Protein AF-A0A7C0YQ53-F1 (afdb_monomer)

Structure (mmCIF, N/CA/C/O backbone):
data_AF-A0A7C0YQ53-F1
#
_entry.id   AF-A0A7C0YQ53-F1
#
loop_
_atom_site.group_PDB
_atom_site.id
_atom_site.type_symbol
_atom_site.label_atom_id
_atom_site.label_alt_id
_atom_site.label_comp_id
_atom_site.label_asym_id
_atom_site.label_entity_id
_atom_site.label_seq_id
_atom_site.pdbx_PDB_ins_code
_atom_site.Cartn_x
_atom_site.Cartn_y
_atom_site.Cartn_z
_atom_site.occupancy
_atom_site.B_iso_or_equiv
_atom_site.auth_seq_id
_atom_site.auth_comp_id
_atom_site.auth_asym_id
_atom_site.auth_atom_id
_atom_site.pdbx_PDB_model_num
ATOM 1 N N . MET A 1 1 ? 4.357 -6.567 -2.710 1.00 81.12 1 MET A N 1
ATOM 2 C CA . MET A 1 1 ? 2.926 -6.231 -2.858 1.00 81.12 1 MET A CA 1
ATOM 3 C C . MET A 1 1 ? 2.069 -6.956 -1.836 1.00 81.12 1 MET A C 1
ATOM 5 O O . MET A 1 1 ? 1.673 -6.293 -0.893 1.00 81.12 1 MET A O 1
ATOM 9 N N . VAL A 1 2 ? 1.923 -8.286 -1.906 1.00 86.00 2 VAL A N 1
ATOM 10 C CA . VAL A 1 2 ? 1.074 -9.087 -0.986 1.00 86.00 2 VAL A CA 1
ATOM 11 C C . VAL A 1 2 ? 1.243 -8.743 0.503 1.00 86.00 2 VAL A C 1
ATOM 13 O O . VAL A 1 2 ? 0.267 -8.653 1.235 1.00 86.00 2 VAL A O 1
ATOM 16 N N . LYS A 1 3 ? 2.478 -8.498 0.963 1.00 92.25 3 LYS A N 1
ATOM 17 C CA . LYS A 1 3 ? 2.736 -8.106 2.358 1.00 92.25 3 LYS A CA 1
ATOM 18 C C . LYS A 1 3 ? 2.058 -6.782 2.747 1.00 92.25 3 LYS A C 1
ATOM 20 O O . LYS A 1 3 ? 1.406 -6.733 3.778 1.00 92.25 3 LYS A O 1
ATOM 25 N N . LYS A 1 4 ? 2.207 -5.733 1.931 1.00 93.06 4 LYS A N 1
ATOM 26 C CA . LYS A 1 4 ? 1.659 -4.393 2.209 1.00 93.06 4 LYS A CA 1
ATOM 27 C C . LYS A 1 4 ? 0.138 -4.379 2.147 1.00 93.06 4 LYS A C 1
ATOM 29 O O . LYS A 1 4 ? -0.499 -3.769 2.993 1.00 93.06 4 LYS A O 1
ATOM 34 N N . GLU A 1 5 ? -0.415 -5.097 1.178 1.00 94.56 5 GLU A N 1
ATOM 35 C CA . GLU A 1 5 ? -1.853 -5.323 1.063 1.00 94.56 5 GLU A CA 1
ATOM 36 C C . GLU A 1 5 ? -2.409 -5.994 2.323 1.00 94.56 5 GLU A C 1
ATOM 38 O O . GLU A 1 5 ? -3.334 -5.474 2.936 1.00 94.56 5 GLU A O 1
ATOM 43 N N . ARG A 1 6 ? -1.772 -7.076 2.785 1.00 94.75 6 ARG A N 1
ATOM 44 C CA . ARG A 1 6 ? -2.182 -7.782 4.001 1.00 94.75 6 ARG A CA 1
ATOM 45 C C . ARG A 1 6 ? -2.038 -6.933 5.270 1.00 94.75 6 ARG A C 1
ATOM 47 O O . ARG A 1 6 ? -2.932 -6.943 6.106 1.00 94.75 6 ARG A O 1
ATOM 54 N N . GLU A 1 7 ? -0.938 -6.198 5.426 1.00 95.31 7 GLU A N 1
ATOM 55 C CA . GLU A 1 7 ? -0.746 -5.275 6.559 1.00 95.31 7 GLU A CA 1
ATOM 56 C C . GLU A 1 7 ? -1.863 -4.223 6.607 1.00 95.31 7 GLU A C 1
ATOM 58 O O . GLU A 1 7 ? -2.439 -3.962 7.664 1.00 95.31 7 GLU A O 1
ATOM 63 N N . LEU A 1 8 ? -2.206 -3.655 5.450 1.00 96.31 8 LEU A N 1
ATOM 64 C CA . LEU A 1 8 ? -3.255 -2.651 5.325 1.00 96.31 8 LEU A CA 1
ATOM 65 C C . LEU A 1 8 ? -4.648 -3.249 5.580 1.00 96.31 8 LEU A C 1
ATOM 67 O O . LEU A 1 8 ? -5.465 -2.650 6.277 1.00 96.31 8 LEU A O 1
ATOM 71 N N . GLN A 1 9 ? -4.893 -4.462 5.084 1.00 96.38 9 GLN A N 1
ATOM 72 C CA . GLN A 1 9 ? -6.105 -5.241 5.331 1.00 96.38 9 GLN A CA 1
ATOM 73 C C . GLN A 1 9 ? -6.317 -5.514 6.822 1.00 96.38 9 GLN A C 1
ATOM 75 O O . GLN A 1 9 ? -7.412 -5.302 7.353 1.00 96.38 9 GLN A O 1
ATOM 80 N N . GLU A 1 10 ? -5.267 -5.954 7.514 1.00 95.81 10 GLU A N 1
ATOM 81 C CA . GLU A 1 10 ? -5.278 -6.181 8.956 1.00 95.81 10 GLU A CA 1
ATOM 82 C C . GLU A 1 10 ? -5.576 -4.872 9.708 1.00 95.81 10 GLU A C 1
ATOM 84 O O . GLU A 1 10 ? -6.475 -4.834 10.553 1.00 95.81 10 GLU A O 1
ATOM 89 N N . ALA A 1 11 ? -4.890 -3.777 9.371 1.00 97.12 11 ALA A N 1
ATOM 90 C CA . ALA A 1 11 ? -5.077 -2.488 10.033 1.00 97.12 11 ALA A CA 1
ATOM 91 C C . ALA A 1 11 ? -6.500 -1.922 9.835 1.00 97.12 11 ALA A C 1
ATOM 93 O O . ALA A 1 11 ? -7.133 -1.496 10.806 1.00 97.12 11 ALA A O 1
ATOM 94 N N . TYR A 1 12 ? -7.064 -2.012 8.624 1.00 97.94 12 TYR A N 1
ATOM 95 C CA . TYR A 1 12 ? -8.463 -1.641 8.382 1.00 97.94 12 TYR A CA 1
ATOM 96 C C . TYR A 1 12 ? -9.447 -2.525 9.144 1.00 97.94 12 TYR A C 1
ATOM 98 O O . TYR A 1 12 ? -10.386 -2.008 9.747 1.00 97.94 12 TYR A O 1
ATOM 106 N N . SER A 1 13 ? -9.206 -3.836 9.197 1.00 97.25 13 SER A N 1
ATOM 107 C CA . SER A 1 13 ? -10.065 -4.757 9.948 1.00 97.25 13 SER A CA 1
ATOM 108 C C . SER A 1 13 ? -10.061 -4.443 11.451 1.00 97.25 13 SER A C 1
ATOM 110 O O . SER A 1 13 ? -11.101 -4.519 12.110 1.00 97.25 13 SER A O 1
ATOM 112 N N . LYS A 1 14 ? -8.915 -4.026 12.017 1.00 96.88 14 LYS A N 1
ATOM 113 C CA . LYS A 1 14 ? -8.847 -3.526 13.403 1.00 96.88 14 LYS A CA 1
ATOM 114 C C . LYS A 1 14 ? -9.672 -2.256 13.582 1.00 96.88 14 LYS A C 1
ATOM 116 O O . LYS A 1 14 ? -10.422 -2.171 14.553 1.00 96.88 14 LYS A O 1
ATOM 121 N N . ARG A 1 15 ? -9.540 -1.291 12.666 1.00 97.50 15 ARG A N 1
ATOM 122 C CA . ARG A 1 15 ? -10.265 -0.015 12.718 1.00 97.50 15 ARG A CA 1
ATOM 123 C C . ARG A 1 15 ? -11.777 -0.241 12.703 1.00 97.50 15 ARG A C 1
ATOM 125 O O . ARG A 1 15 ? -12.466 0.175 13.626 1.00 97.50 15 ARG A O 1
ATOM 132 N N . GLU A 1 16 ? -12.261 -0.997 11.723 1.00 97.44 16 GLU A N 1
ATOM 133 C CA . GLU A 1 16 ? -13.684 -1.322 11.553 1.00 97.44 16 GLU A CA 1
ATOM 134 C C . GLU A 1 16 ? -14.239 -2.097 12.758 1.00 97.44 16 GLU A C 1
ATOM 136 O O . G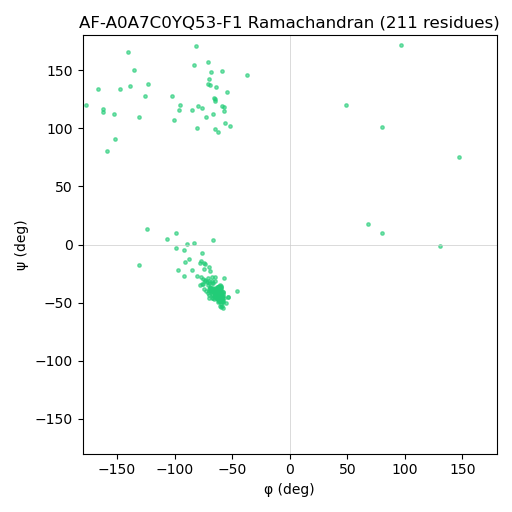LU A 1 16 ? -15.363 -1.867 13.206 1.00 97.44 16 GLU A O 1
ATOM 141 N N . LYS A 1 17 ? -13.431 -2.989 13.347 1.00 96.12 17 LYS A N 1
ATOM 142 C CA . LYS A 1 17 ? -13.795 -3.673 14.593 1.00 96.12 17 LYS A CA 1
ATOM 143 C C . LYS A 1 17 ? -13.954 -2.694 15.756 1.00 96.12 17 LYS A C 1
ATOM 145 O O . LYS A 1 17 ? -14.922 -2.816 16.500 1.00 96.12 17 LYS A O 1
ATOM 150 N N . ALA A 1 18 ? -13.022 -1.757 15.926 1.00 96.38 18 ALA A N 1
ATOM 151 C CA . ALA A 1 18 ? -13.079 -0.761 16.994 1.00 96.38 18 ALA A CA 1
ATOM 152 C C . ALA A 1 18 ? -14.294 0.169 16.840 1.00 96.38 18 ALA A C 1
ATOM 154 O O . ALA A 1 18 ? -15.010 0.400 17.811 1.00 96.38 18 ALA A O 1
ATOM 155 N N . GLU A 1 19 ? -14.585 0.622 15.619 1.00 96.88 19 GLU A N 1
ATOM 156 C CA . GLU A 1 19 ? -15.776 1.425 15.300 1.00 96.88 19 GLU A CA 1
ATOM 157 C C . GLU A 1 19 ? -17.066 0.680 15.655 1.00 96.88 19 GLU A C 1
ATOM 159 O O . GLU A 1 19 ? -17.958 1.227 16.306 1.00 96.88 19 GLU A O 1
ATOM 164 N N . ARG A 1 20 ? -17.148 -0.605 15.294 1.00 96.94 20 ARG A N 1
ATOM 165 C CA . ARG A 1 20 ? -18.307 -1.444 15.603 1.00 96.94 20 ARG A CA 1
ATOM 166 C C . ARG A 1 20 ? -18.459 -1.692 17.108 1.00 96.94 20 ARG A C 1
ATOM 168 O O . ARG A 1 20 ? -19.579 -1.681 17.611 1.00 96.94 20 ARG A O 1
ATOM 175 N N . LEU A 1 21 ? -17.356 -1.884 17.833 1.00 95.56 21 LEU A N 1
ATOM 176 C CA . LEU A 1 21 ? -17.360 -2.011 19.295 1.00 95.56 21 LEU A CA 1
ATOM 177 C C . LEU A 1 21 ? -17.833 -0.723 19.978 1.00 95.56 21 LEU A C 1
ATOM 179 O O . LEU A 1 21 ? -18.684 -0.793 20.859 1.00 95.56 21 LEU A O 1
ATOM 183 N N . LEU A 1 22 ? -17.346 0.441 19.536 1.00 97.06 22 LEU A N 1
ATOM 184 C CA . LEU A 1 22 ? -17.802 1.744 20.028 1.00 97.06 22 LEU A CA 1
ATOM 185 C C . LEU A 1 22 ? -19.293 1.950 19.757 1.00 97.06 22 LEU A C 1
ATOM 187 O O . LEU A 1 22 ? -20.035 2.306 20.665 1.00 97.06 22 LEU A O 1
ATOM 191 N N . SER A 1 23 ? -19.758 1.660 18.540 1.00 97.31 23 SER A N 1
ATOM 192 C CA . SER A 1 23 ? -21.179 1.784 18.207 1.00 97.31 23 SER A CA 1
ATOM 193 C C . SER A 1 23 ? -22.059 0.872 19.066 1.00 97.31 23 SER A C 1
ATOM 195 O O . SER A 1 23 ? -23.136 1.291 19.484 1.00 97.31 23 SER A O 1
ATOM 197 N N . ASN A 1 24 ? -21.616 -0.358 19.340 1.00 96.62 24 ASN A N 1
ATOM 198 C CA . ASN A 1 24 ? -22.333 -1.271 20.228 1.00 96.62 24 ASN A CA 1
ATOM 199 C C . ASN A 1 24 ? -22.335 -0.765 21.678 1.00 96.62 24 ASN A C 1
ATOM 201 O O . ASN A 1 24 ? -23.357 -0.855 22.351 1.00 96.62 24 ASN A O 1
ATOM 205 N N . LEU A 1 25 ? -21.216 -0.208 22.146 1.00 94.19 25 LEU A N 1
ATOM 206 C CA . LEU A 1 25 ? -21.080 0.341 23.494 1.00 94.19 25 LEU A CA 1
ATOM 207 C C . LEU A 1 25 ? -22.049 1.508 23.743 1.00 94.19 25 LEU A C 1
ATOM 209 O O . LEU A 1 25 ? -22.678 1.574 24.797 1.00 94.19 25 LEU A O 1
ATOM 213 N N . GLU A 1 26 ? -22.225 2.390 22.756 1.00 94.62 26 GLU A N 1
ATOM 214 C CA . GLU A 1 26 ? -23.214 3.475 22.817 1.00 94.62 26 GLU A CA 1
ATOM 215 C C . GLU A 1 26 ? -24.649 2.953 22.964 1.00 94.62 26 GLU A C 1
ATOM 217 O O . GLU A 1 26 ? -25.460 3.545 23.677 1.00 94.62 26 GLU A O 1
ATOM 222 N N . ASN A 1 27 ? -24.975 1.835 22.312 1.00 95.25 27 ASN A N 1
ATOM 223 C CA . ASN A 1 27 ? -26.293 1.214 22.442 1.00 95.25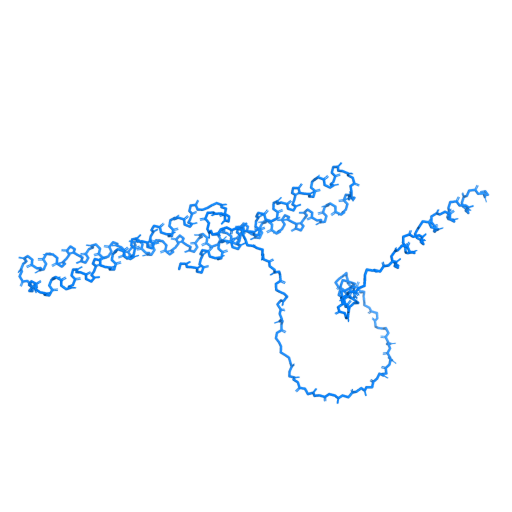 27 ASN A CA 1
ATOM 224 C C . ASN A 1 27 ? -26.479 0.594 23.834 1.00 95.25 27 ASN A C 1
ATOM 226 O O . ASN A 1 27 ? -27.497 0.849 24.469 1.00 95.25 27 ASN A O 1
ATOM 230 N N . LEU A 1 28 ? -25.469 -0.110 24.360 1.00 93.75 28 LEU A N 1
ATOM 231 C CA . LEU A 1 28 ? -25.513 -0.684 25.712 1.00 93.75 28 LEU A CA 1
ATOM 232 C C . LEU A 1 28 ? -25.687 0.386 26.798 1.00 93.75 28 LEU A C 1
ATOM 234 O O . LEU A 1 28 ? -26.442 0.175 27.748 1.00 93.75 28 LEU A O 1
ATOM 238 N N . LYS A 1 29 ? -25.034 1.548 26.646 1.00 93.38 29 LYS A N 1
ATOM 239 C CA . LYS A 1 29 ? -25.231 2.693 27.548 1.00 93.38 29 LYS A CA 1
ATOM 240 C C . LYS A 1 29 ? -26.671 3.201 27.496 1.00 93.38 29 LYS A C 1
ATOM 242 O O . LYS A 1 29 ? -27.280 3.419 28.539 1.00 93.38 29 LYS A O 1
ATOM 247 N N . LYS A 1 30 ? -27.229 3.376 26.292 1.00 94.75 30 LYS A N 1
ATOM 248 C CA . LYS A 1 30 ? -28.621 3.828 26.102 1.00 94.75 30 LYS A CA 1
ATOM 249 C C . LYS A 1 30 ? -29.639 2.853 26.688 1.00 94.75 30 LYS A C 1
ATOM 251 O O . LYS A 1 30 ? -30.653 3.288 27.219 1.00 94.75 30 LYS A O 1
ATOM 256 N N . GLU A 1 31 ? -29.364 1.558 26.594 1.00 94.50 31 GLU A N 1
ATOM 257 C CA . GLU A 1 31 ? -30.203 0.489 27.141 1.00 94.50 31 GLU A CA 1
ATOM 258 C C . GLU A 1 31 ? -30.066 0.341 28.667 1.00 94.50 31 GLU A C 1
ATOM 260 O O . GLU A 1 31 ? -30.818 -0.417 29.276 1.00 94.50 31 GLU A O 1
ATOM 265 N N . GLY A 1 32 ? -29.124 1.054 29.300 1.00 92.31 32 GLY A N 1
ATOM 266 C CA . GLY A 1 32 ? -28.847 0.937 30.733 1.00 92.31 32 GLY A CA 1
ATOM 267 C C . GLY A 1 32 ? -28.246 -0.415 31.129 1.00 92.31 32 GLY A C 1
ATOM 268 O O . GLY A 1 32 ? -28.287 -0.785 32.299 1.00 92.31 32 GLY A O 1
ATOM 269 N N . ALA A 1 33 ? -27.706 -1.166 30.163 1.00 93.12 33 ALA A N 1
ATOM 270 C CA . ALA A 1 33 ? -27.128 -2.493 30.380 1.00 93.12 33 ALA A CA 1
ATOM 271 C C . ALA A 1 33 ? -25.754 -2.448 31.072 1.00 93.12 33 ALA A C 1
ATOM 273 O O . ALA A 1 33 ? -25.273 -3.470 31.561 1.00 93.12 33 ALA A O 1
ATOM 274 N N . ILE A 1 34 ? -25.121 -1.274 31.088 1.00 91.31 34 ILE A N 1
ATOM 275 C CA . ILE A 1 34 ? -23.830 -1.001 31.721 1.00 91.31 34 ILE A CA 1
ATOM 276 C C . ILE A 1 34 ? -23.903 0.316 32.490 1.00 91.31 34 ILE A C 1
ATOM 278 O O . ILE A 1 34 ? -24.648 1.223 32.108 1.00 91.31 34 ILE A O 1
ATOM 282 N N . ASP A 1 35 ? -23.118 0.428 33.557 1.00 94.19 35 ASP A N 1
ATOM 283 C CA . ASP A 1 35 ? -22.992 1.675 34.309 1.00 94.19 35 ASP A CA 1
ATOM 284 C C . ASP A 1 35 ? -22.010 2.666 33.648 1.00 94.19 35 ASP A C 1
ATOM 286 O O . ASP A 1 35 ? -21.300 2.348 32.688 1.00 94.19 35 ASP A O 1
ATOM 290 N N . GLU A 1 36 ? -21.976 3.899 34.161 1.00 93.75 36 GLU A N 1
ATOM 291 C CA . GLU A 1 36 ? -21.131 4.970 33.618 1.00 93.75 36 GLU A CA 1
ATOM 292 C C . GLU A 1 36 ? -19.632 4.645 33.711 1.00 93.75 36 GLU A C 1
ATOM 294 O O . GLU A 1 36 ? -18.871 4.960 32.798 1.00 93.75 36 GLU A O 1
ATOM 299 N N . ALA A 1 37 ? -19.195 3.982 34.785 1.00 93.25 37 ALA A N 1
ATOM 300 C CA . ALA A 1 37 ? -17.789 3.644 34.977 1.00 93.25 37 ALA A CA 1
ATOM 301 C C . ALA A 1 37 ? -17.343 2.551 33.991 1.00 93.25 37 ALA A C 1
ATOM 303 O O . ALA A 1 37 ? -16.268 2.652 33.392 1.00 93.25 37 ALA A O 1
ATOM 304 N N . GLN A 1 38 ? -18.183 1.535 33.776 1.00 91.44 38 GLN A N 1
ATOM 305 C CA . GLN A 1 38 ? -17.982 0.495 32.769 1.00 91.44 38 GLN A CA 1
ATOM 306 C C . GLN A 1 38 ? -17.948 1.087 31.359 1.00 91.44 38 GLN A C 1
ATOM 308 O O . GLN A 1 38 ? -17.056 0.750 30.577 1.00 91.44 38 GLN A O 1
ATOM 313 N N . TYR A 1 39 ? -18.879 1.994 31.050 1.00 94.94 39 TYR A N 1
ATOM 314 C CA . TYR A 1 39 ? -18.922 2.683 29.765 1.00 94.94 39 TYR A CA 1
ATOM 315 C C . TYR A 1 39 ? -17.641 3.479 29.499 1.00 94.94 39 TYR A C 1
ATOM 317 O O . TYR A 1 39 ? -17.000 3.261 28.472 1.00 94.94 39 TYR A O 1
ATOM 325 N N . GLU A 1 40 ? -17.231 4.358 30.416 1.00 96.00 40 GLU A N 1
ATOM 326 C CA . GLU A 1 40 ? -16.043 5.197 30.221 1.00 96.00 40 GLU A CA 1
ATOM 327 C C . GLU A 1 40 ? -14.759 4.359 30.113 1.00 96.00 40 GLU A C 1
ATOM 329 O O . GLU A 1 40 ? -13.911 4.629 29.257 1.00 96.00 40 GLU A O 1
ATOM 334 N N . SER A 1 41 ? -14.643 3.277 30.897 1.00 94.38 41 SER A N 1
ATOM 335 C CA . SER A 1 41 ? -13.520 2.338 30.784 1.00 94.38 41 SER A CA 1
ATOM 336 C C . SER A 1 41 ? -13.457 1.689 29.396 1.00 94.38 41 SER A C 1
ATOM 338 O O . SER A 1 41 ? -12.425 1.763 28.726 1.00 94.38 41 SER A O 1
ATOM 340 N N . MET A 1 42 ? -14.556 1.089 28.923 1.00 93.94 42 MET A N 1
ATOM 341 C CA . MET A 1 42 ? -14.593 0.415 27.616 1.00 93.94 42 MET A CA 1
ATOM 342 C C . MET A 1 42 ? -14.433 1.399 26.453 1.00 93.94 42 MET A C 1
ATOM 344 O O . MET A 1 42 ? -13.760 1.100 25.465 1.00 93.94 42 MET A O 1
ATOM 348 N N . LYS A 1 43 ? -15.016 2.595 26.568 1.00 96.69 43 LYS A N 1
ATOM 349 C CA . LYS A 1 43 ? -14.913 3.655 25.562 1.00 96.69 43 LYS A CA 1
ATOM 350 C C . LYS A 1 43 ? -13.472 4.102 25.389 1.00 96.69 43 LYS A C 1
ATOM 352 O O . LYS A 1 43 ? -13.017 4.242 24.253 1.00 96.69 43 LYS A O 1
ATOM 357 N N . SER A 1 44 ? -12.758 4.299 26.496 1.00 96.75 44 SER A N 1
ATOM 358 C CA . SER A 1 44 ? -11.337 4.643 26.483 1.00 96.75 44 SER A CA 1
ATOM 359 C C . SER A 1 44 ? -10.520 3.576 25.744 1.00 96.75 44 SER A C 1
ATOM 361 O O . SER A 1 44 ? -9.794 3.894 24.800 1.00 96.75 44 SER A O 1
ATOM 363 N N . GLU A 1 45 ? -10.723 2.296 26.074 1.00 93.69 45 GLU A N 1
ATOM 364 C CA . GLU A 1 45 ? -10.028 1.174 25.430 1.00 93.69 45 GLU A CA 1
ATOM 365 C C . GLU A 1 45 ? -10.305 1.077 23.923 1.00 93.69 45 GLU A C 1
ATOM 367 O O . GLU A 1 45 ? -9.378 0.952 23.116 1.00 93.69 45 GLU A O 1
ATOM 372 N N . TYR A 1 46 ? -11.573 1.146 23.509 1.00 96.56 46 TYR A N 1
ATOM 373 C CA . TYR A 1 46 ? -11.933 1.037 22.093 1.00 96.56 46 TYR A CA 1
ATOM 374 C C . TYR A 1 46 ? -11.490 2.264 21.291 1.00 96.56 46 TYR A C 1
ATOM 376 O O . TYR A 1 46 ? -11.067 2.125 20.142 1.00 96.56 46 TYR A O 1
ATOM 384 N N . THR A 1 47 ? -11.494 3.450 21.903 1.00 97.25 47 THR A N 1
ATOM 385 C CA . THR A 1 47 ? -10.936 4.669 21.298 1.00 97.25 47 THR A CA 1
ATOM 386 C C . THR A 1 47 ? -9.426 4.543 21.110 1.00 97.25 47 THR A C 1
ATOM 388 O O . THR A 1 47 ? -8.900 4.886 20.051 1.00 97.25 47 THR A O 1
ATOM 391 N N . GLN A 1 48 ? -8.709 3.990 22.091 1.00 97.00 48 GLN A N 1
ATOM 392 C CA . GLN A 1 48 ? -7.280 3.713 21.954 1.00 97.00 48 GLN A CA 1
ATOM 393 C C . GLN A 1 48 ? -7.009 2.703 20.830 1.00 97.00 48 GLN A C 1
ATOM 395 O O . GLN A 1 48 ? -6.099 2.910 20.025 1.00 97.00 48 GLN A O 1
ATOM 400 N N . MET A 1 49 ? -7.816 1.641 20.733 1.00 95.62 49 MET A N 1
ATOM 401 C CA . MET A 1 49 ? -7.726 0.665 19.644 1.00 95.62 49 MET A CA 1
ATOM 402 C C . MET A 1 49 ? -7.937 1.323 18.273 1.00 95.62 49 MET A C 1
ATOM 404 O O . MET A 1 49 ? -7.175 1.050 17.344 1.00 95.62 49 MET A O 1
ATOM 408 N N . LEU A 1 50 ? -8.924 2.216 18.158 1.00 97.19 50 LEU A N 1
ATOM 409 C CA . LEU A 1 50 ? -9.211 2.968 16.938 1.00 97.19 50 LEU A CA 1
ATOM 410 C C . LEU A 1 50 ? -8.036 3.867 16.530 1.00 97.19 50 LEU A C 1
ATOM 412 O O . LEU A 1 50 ? -7.579 3.819 15.389 1.00 97.19 50 LEU A O 1
ATOM 416 N N . ASN A 1 51 ? -7.505 4.644 17.475 1.00 97.56 51 ASN A N 1
ATOM 417 C CA . ASN A 1 51 ? -6.378 5.547 17.236 1.00 97.56 51 ASN A CA 1
ATOM 418 C C . ASN A 1 51 ? -5.104 4.788 16.843 1.00 97.56 51 ASN A C 1
ATOM 420 O O . ASN A 1 51 ? -4.384 5.212 15.936 1.00 97.56 51 ASN A O 1
ATOM 424 N N . SER A 1 52 ? -4.848 3.643 17.484 1.00 96.06 52 SER A N 1
ATOM 425 C CA . SER A 1 52 ? -3.736 2.761 17.123 1.00 96.06 52 SER A CA 1
ATOM 426 C C . SER A 1 52 ? -3.884 2.243 15.694 1.00 96.06 52 SER A C 1
ATOM 428 O O . SER A 1 52 ? -2.937 2.334 14.920 1.00 96.06 52 SER A O 1
ATOM 430 N N . ALA A 1 53 ? -5.070 1.753 15.317 1.00 96.75 53 ALA A N 1
ATOM 431 C CA . ALA A 1 53 ? -5.325 1.261 13.964 1.00 96.75 53 ALA A CA 1
ATOM 432 C C . ALA A 1 53 ? -5.172 2.368 12.907 1.00 96.75 53 ALA A C 1
ATOM 434 O O . ALA A 1 53 ? -4.548 2.143 11.874 1.00 96.75 53 ALA A O 1
ATOM 435 N N . ASN A 1 54 ? -5.667 3.578 13.181 1.00 98.00 54 ASN A N 1
ATOM 436 C CA . ASN A 1 54 ? -5.484 4.729 12.291 1.00 98.00 54 ASN A CA 1
ATOM 437 C C . ASN A 1 54 ? -4.003 5.090 12.122 1.00 98.00 54 ASN A C 1
ATOM 439 O O . ASN A 1 54 ? -3.551 5.324 11.007 1.00 98.00 54 ASN A O 1
ATOM 443 N N . THR A 1 55 ? -3.231 5.072 13.210 1.00 98.19 55 THR A N 1
ATOM 444 C CA . THR A 1 55 ? -1.785 5.328 13.149 1.00 98.19 55 THR A CA 1
ATOM 445 C C . THR A 1 55 ? -1.061 4.263 12.321 1.00 98.19 55 THR A C 1
ATOM 447 O O . THR A 1 55 ? -0.214 4.605 11.499 1.00 98.19 55 THR A O 1
ATOM 450 N N . GLU A 1 56 ? -1.411 2.982 12.494 1.00 97.56 56 GLU A N 1
ATOM 451 C CA . GLU A 1 56 ? -0.874 1.882 11.680 1.00 97.56 56 GLU A CA 1
ATOM 452 C C . GLU A 1 56 ? -1.193 2.081 10.186 1.00 97.56 56 GLU A C 1
ATOM 454 O O . GLU A 1 56 ? -0.295 1.966 9.351 1.00 97.56 56 GLU A O 1
ATOM 459 N N . ILE A 1 57 ? -2.438 2.438 9.842 1.00 98.00 57 ILE A N 1
ATOM 460 C CA . ILE A 1 57 ? -2.856 2.714 8.456 1.00 98.00 57 ILE A CA 1
ATOM 461 C C . ILE A 1 57 ? -2.017 3.845 7.850 1.00 98.00 57 ILE A C 1
ATOM 463 O O . ILE A 1 57 ? -1.487 3.685 6.751 1.00 98.00 57 ILE A O 1
ATOM 467 N N . GLU A 1 58 ? -1.856 4.963 8.559 1.00 98.06 58 GLU A N 1
ATOM 468 C CA . GLU A 1 58 ? -1.081 6.110 8.069 1.00 98.06 58 GLU A CA 1
ATOM 469 C C . GLU A 1 58 ? 0.400 5.769 7.865 1.00 98.06 58 GLU A C 1
ATOM 471 O O . GLU A 1 58 ? 0.997 6.138 6.851 1.00 98.06 58 GLU A O 1
ATOM 476 N N . GLN A 1 59 ? 0.998 5.003 8.782 1.00 98.00 59 GLN A N 1
ATOM 477 C CA . GLN A 1 59 ? 2.376 4.529 8.633 1.00 98.00 59 GLN A CA 1
ATOM 478 C C . GLN A 1 59 ? 2.530 3.639 7.397 1.00 98.00 59 GLN A C 1
ATOM 480 O O . GLN A 1 59 ? 3.426 3.865 6.579 1.00 98.00 59 GLN A O 1
ATOM 485 N N . ILE A 1 60 ? 1.625 2.674 7.214 1.00 97.75 60 ILE A N 1
ATOM 486 C CA . ILE A 1 60 ? 1.633 1.782 6.050 1.00 97.75 60 ILE A CA 1
ATOM 487 C C . ILE A 1 60 ? 1.464 2.592 4.758 1.00 97.75 60 ILE A C 1
ATOM 489 O O . ILE A 1 60 ? 2.230 2.391 3.814 1.00 97.75 60 ILE A O 1
ATOM 493 N N . LYS A 1 61 ? 0.525 3.545 4.710 1.00 97.62 61 LYS A N 1
ATOM 494 C CA . LYS A 1 61 ? 0.321 4.412 3.540 1.00 97.62 61 LYS A CA 1
ATOM 495 C C . LYS A 1 61 ? 1.529 5.296 3.246 1.00 97.62 61 LYS A C 1
ATOM 497 O O . LYS A 1 61 ? 1.900 5.436 2.083 1.00 97.62 61 LYS A O 1
ATOM 502 N N . SER A 1 62 ? 2.194 5.832 4.267 1.00 98.06 62 SER A N 1
ATOM 503 C CA . SER A 1 62 ? 3.437 6.591 4.088 1.00 98.06 62 SER A CA 1
ATOM 504 C C . SER A 1 62 ? 4.532 5.742 3.435 1.00 98.06 62 SER A C 1
ATOM 506 O O . SER A 1 62 ? 5.210 6.196 2.511 1.00 98.06 62 SER A O 1
ATOM 508 N N . GLU A 1 63 ? 4.685 4.486 3.860 1.00 97.38 63 GLU A N 1
ATOM 509 C CA . GLU A 1 63 ? 5.636 3.554 3.246 1.00 97.38 63 GLU A CA 1
ATOM 510 C C . GLU A 1 63 ? 5.269 3.216 1.796 1.00 97.38 63 GLU A C 1
ATOM 512 O O . GLU A 1 63 ? 6.142 3.238 0.927 1.00 97.38 63 GLU A O 1
ATOM 517 N N . ILE A 1 64 ? 3.984 2.972 1.513 1.00 97.69 64 ILE A N 1
ATOM 518 C CA . ILE A 1 64 ? 3.489 2.735 0.149 1.00 97.69 64 ILE A CA 1
ATOM 519 C C . ILE A 1 64 ? 3.755 3.957 -0.742 1.00 97.69 64 ILE A C 1
ATOM 521 O O . ILE A 1 64 ? 4.191 3.790 -1.879 1.00 97.69 64 ILE A O 1
ATOM 525 N N . SER A 1 65 ? 3.561 5.179 -0.235 1.00 98.00 65 SER A N 1
ATOM 526 C CA . SER A 1 65 ? 3.840 6.418 -0.975 1.00 98.00 65 SER A CA 1
ATOM 527 C C . SER A 1 65 ? 5.319 6.541 -1.346 1.00 98.00 65 SER A C 1
ATOM 529 O O . SER A 1 65 ? 5.648 6.815 -2.499 1.00 98.00 65 SER A O 1
ATOM 531 N N . LYS A 1 66 ? 6.227 6.263 -0.403 1.00 97.81 66 LYS A N 1
ATOM 532 C CA . LYS A 1 66 ? 7.677 6.262 -0.670 1.00 97.81 66 LYS A CA 1
ATOM 533 C C . LYS A 1 66 ? 8.060 5.211 -1.714 1.00 97.81 66 LYS A C 1
ATOM 535 O O . LYS A 1 66 ? 8.880 5.472 -2.596 1.00 97.81 66 LYS A O 1
ATOM 540 N N . GLU A 1 67 ? 7.467 4.020 -1.633 1.00 97.25 67 GLU A N 1
ATOM 541 C CA . GLU A 1 67 ? 7.692 2.963 -2.621 1.00 97.25 67 GLU A CA 1
ATOM 542 C C . GLU A 1 67 ? 7.138 3.349 -4.002 1.00 97.25 67 GLU A C 1
ATOM 544 O O . GLU A 1 67 ? 7.789 3.085 -5.016 1.00 97.25 67 GLU A O 1
ATOM 549 N N . LEU A 1 68 ? 5.981 4.015 -4.056 1.00 97.56 68 LEU A N 1
ATOM 550 C CA . LEU A 1 68 ? 5.381 4.524 -5.287 1.00 97.56 68 LEU A CA 1
ATOM 551 C C . LEU A 1 68 ? 6.287 5.553 -5.965 1.00 97.56 68 LEU A C 1
ATOM 553 O O . LEU A 1 68 ? 6.558 5.418 -7.156 1.00 97.56 68 LEU A O 1
ATOM 557 N N . GLU A 1 69 ? 6.806 6.528 -5.221 1.00 97.94 69 GLU A N 1
ATOM 558 C CA . GLU A 1 69 ? 7.744 7.528 -5.745 1.00 97.94 69 GLU A CA 1
ATOM 559 C C . GLU A 1 69 ? 9.008 6.878 -6.318 1.00 97.94 69 GLU A C 1
ATOM 561 O O . GLU A 1 69 ? 9.439 7.204 -7.425 1.00 97.94 69 GLU A O 1
ATOM 566 N N . SER A 1 70 ? 9.593 5.915 -5.597 1.00 97.88 70 SER A N 1
ATOM 567 C CA . SER A 1 70 ? 10.748 5.162 -6.094 1.00 97.88 70 SER A CA 1
ATOM 568 C C . SER A 1 70 ? 10.423 4.400 -7.376 1.00 97.88 70 SER A C 1
ATOM 570 O O . SER A 1 70 ? 11.167 4.485 -8.348 1.00 97.88 70 SER A O 1
ATOM 572 N N . THR A 1 71 ? 9.291 3.697 -7.397 1.00 97.56 71 THR A N 1
ATOM 573 C CA . THR A 1 71 ? 8.866 2.884 -8.544 1.00 97.56 71 THR A CA 1
ATOM 574 C C . THR A 1 71 ? 8.537 3.763 -9.759 1.00 97.56 71 THR A C 1
ATOM 576 O O . THR A 1 71 ? 8.786 3.371 -10.898 1.00 97.56 71 THR A O 1
ATOM 579 N N . GLN A 1 72 ? 8.022 4.975 -9.540 1.00 97.94 72 GLN A N 1
ATOM 580 C CA . GLN A 1 72 ? 7.767 5.946 -10.602 1.00 97.94 72 GLN A CA 1
ATOM 581 C C . GLN A 1 72 ? 9.073 6.444 -11.238 1.00 97.94 72 GLN A C 1
ATOM 583 O O . GLN A 1 72 ? 9.147 6.535 -12.462 1.00 97.94 72 GLN A O 1
ATOM 588 N N . ARG A 1 73 ? 10.124 6.677 -10.437 1.00 98.12 73 ARG A N 1
ATOM 589 C CA . ARG A 1 73 ? 11.464 6.997 -10.960 1.00 98.12 73 ARG A CA 1
ATOM 590 C C . ARG A 1 73 ? 12.037 5.858 -11.801 1.00 98.12 73 ARG A C 1
ATOM 592 O O . ARG A 1 73 ? 12.548 6.116 -12.886 1.00 98.12 73 ARG A O 1
ATOM 599 N N . ASP A 1 74 ? 11.897 4.609 -11.355 1.00 97.44 74 ASP A N 1
ATOM 600 C CA . ASP A 1 74 ? 12.336 3.438 -12.131 1.00 97.44 74 ASP A CA 1
ATOM 601 C C . ASP A 1 74 ? 11.615 3.349 -13.484 1.00 97.44 74 ASP A C 1
ATOM 603 O O . ASP A 1 74 ? 12.216 3.024 -14.509 1.00 97.44 74 ASP A O 1
ATOM 607 N N . LEU A 1 75 ? 10.319 3.670 -13.503 1.00 97.19 75 LEU A N 1
ATOM 608 C CA . LEU A 1 75 ? 9.511 3.695 -14.718 1.00 97.19 75 LEU A CA 1
ATOM 609 C C . LEU A 1 75 ? 10.043 4.734 -15.717 1.00 97.19 75 LEU A C 1
ATOM 611 O O . LEU A 1 75 ? 10.162 4.437 -16.908 1.00 97.19 75 LEU A O 1
ATOM 615 N N . ASP A 1 76 ? 10.401 5.924 -15.240 1.00 97.44 76 ASP A N 1
ATOM 616 C CA . ASP A 1 76 ? 10.959 6.983 -16.083 1.00 97.44 76 ASP A CA 1
ATOM 617 C C . ASP A 1 76 ? 12.369 6.635 -16.589 1.00 97.44 76 ASP A C 1
ATOM 619 O O . ASP A 1 76 ? 12.666 6.860 -17.765 1.00 97.44 76 ASP A O 1
ATOM 623 N N . ILE A 1 77 ? 13.192 5.972 -15.767 1.00 98.12 77 ILE A N 1
ATOM 624 C CA . ILE A 1 77 ? 14.491 5.423 -16.188 1.00 98.12 77 ILE A CA 1
ATOM 625 C C . ILE A 1 77 ? 14.310 4.425 -17.337 1.00 98.12 77 ILE A C 1
ATOM 627 O O . ILE A 1 77 ? 14.993 4.535 -18.354 1.00 98.12 77 ILE A O 1
ATOM 631 N N . TYR A 1 78 ? 13.370 3.479 -17.236 1.00 98.00 78 TYR A N 1
ATOM 632 C CA . TYR A 1 78 ? 13.147 2.497 -18.305 1.00 98.00 78 TYR A CA 1
A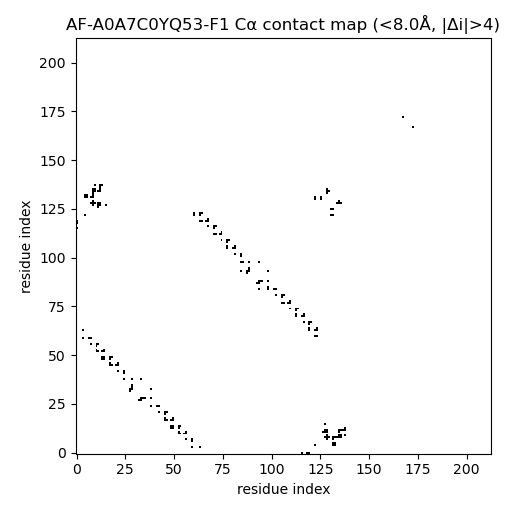TOM 633 C C . TYR A 1 78 ? 12.585 3.117 -19.588 1.00 98.00 78 TYR A C 1
ATOM 635 O O . TYR A 1 78 ? 12.938 2.674 -20.682 1.00 98.00 78 TYR A O 1
ATOM 643 N N . LYS A 1 79 ? 11.756 4.164 -19.489 1.00 97.75 79 LYS A N 1
ATOM 644 C CA . LYS A 1 79 ? 11.328 4.940 -20.666 1.00 97.75 79 LYS A CA 1
ATOM 645 C C . LYS A 1 79 ? 12.516 5.606 -21.356 1.00 97.75 79 LYS A C 1
ATOM 647 O O . LYS A 1 79 ? 12.626 5.546 -22.580 1.00 97.75 79 LYS A O 1
ATOM 652 N N . GLN A 1 80 ? 13.410 6.220 -20.581 1.00 98.19 80 GLN A N 1
ATOM 653 C CA . GLN A 1 80 ? 14.617 6.841 -21.118 1.00 98.19 80 GLN A CA 1
ATOM 654 C C . GLN A 1 80 ? 15.561 5.799 -21.731 1.00 98.19 80 GLN A C 1
ATOM 656 O O . GLN A 1 80 ? 16.124 6.038 -22.796 1.00 98.19 80 GLN A O 1
ATOM 661 N N . GLU A 1 81 ? 15.696 4.628 -21.106 1.00 97.81 81 GLU A N 1
ATOM 662 C CA . GLU A 1 81 ? 16.485 3.514 -21.633 1.00 97.81 81 GLU A CA 1
ATOM 663 C C . GLU A 1 81 ? 15.952 3.047 -22.995 1.00 97.81 81 GLU A C 1
ATOM 665 O O . GLU A 1 81 ? 16.739 2.904 -23.928 1.00 97.81 81 GLU A O 1
ATOM 670 N N . LEU A 1 82 ? 14.631 2.886 -23.152 1.00 97.75 82 LEU A N 1
ATOM 671 C CA . LEU A 1 82 ? 14.021 2.541 -24.445 1.00 97.75 82 LEU A CA 1
ATOM 672 C C . LEU A 1 82 ? 14.300 3.593 -25.521 1.00 97.75 82 LEU A C 1
ATOM 674 O O . LEU A 1 82 ? 14.690 3.235 -26.632 1.00 97.75 82 LEU A O 1
ATOM 678 N N . SER A 1 83 ? 14.153 4.875 -25.180 1.00 98.12 83 SER A N 1
ATOM 679 C CA . SER A 1 83 ? 14.468 5.983 -26.090 1.00 98.12 83 SER A CA 1
ATOM 680 C C . SER A 1 83 ? 15.939 5.953 -26.525 1.00 98.12 83 SER A C 1
ATOM 682 O O . SER A 1 83 ? 16.251 6.033 -27.713 1.00 98.12 83 SER A O 1
ATOM 684 N N . ASN A 1 84 ? 16.862 5.735 -25.583 1.00 98.06 84 ASN A N 1
ATOM 685 C CA . ASN A 1 84 ? 18.288 5.630 -25.884 1.00 98.06 84 ASN A CA 1
ATOM 686 C C . ASN A 1 84 ? 18.609 4.410 -26.767 1.00 98.06 84 ASN A C 1
ATOM 688 O O . ASN A 1 84 ? 19.374 4.523 -27.721 1.00 98.06 84 ASN A O 1
ATOM 692 N N . LEU A 1 85 ? 18.009 3.245 -26.495 1.00 98.06 85 LEU A N 1
ATOM 693 C CA . LEU A 1 85 ? 18.171 2.056 -27.339 1.00 98.06 85 LEU A CA 1
ATOM 694 C C . LEU A 1 85 ? 17.725 2.324 -28.782 1.00 98.06 85 LEU A C 1
ATOM 696 O O . LEU A 1 85 ? 18.406 1.900 -29.715 1.00 98.06 85 LEU A O 1
ATOM 700 N N . GLU A 1 86 ? 16.617 3.043 -28.969 1.00 97.31 86 GLU A N 1
ATOM 701 C CA . GLU A 1 86 ? 16.115 3.421 -30.291 1.00 97.31 86 GLU A CA 1
ATOM 702 C C . GLU A 1 86 ? 17.084 4.360 -31.024 1.00 97.31 86 GLU A C 1
ATOM 704 O O . GLU A 1 86 ? 17.389 4.129 -32.195 1.00 97.31 86 GLU A O 1
ATOM 709 N N . VAL A 1 87 ? 17.617 5.380 -30.341 1.00 98.44 87 VAL A N 1
ATOM 710 C CA . VAL A 1 87 ? 18.627 6.286 -30.915 1.00 98.44 87 VAL A CA 1
ATOM 711 C C . VAL A 1 87 ? 19.867 5.507 -31.343 1.00 98.44 87 VAL A C 1
ATOM 713 O O . VAL A 1 87 ? 20.273 5.608 -32.498 1.00 98.44 87 VAL A O 1
ATOM 716 N N . ARG A 1 88 ? 20.425 4.678 -30.453 1.00 98.00 88 ARG A N 1
ATOM 717 C CA . ARG A 1 88 ? 21.630 3.873 -30.716 1.00 98.00 88 ARG A CA 1
ATOM 718 C C . ARG A 1 88 ? 21.448 2.907 -31.882 1.00 98.00 88 ARG A C 1
ATOM 720 O O . ARG A 1 88 ? 22.365 2.714 -32.672 1.00 98.00 88 ARG A O 1
ATOM 727 N N . PHE A 1 89 ? 20.260 2.329 -32.031 1.00 98.19 89 PHE A N 1
ATOM 728 C CA . PHE A 1 89 ? 19.933 1.521 -33.202 1.00 98.19 89 PHE A CA 1
ATOM 729 C C . PHE A 1 89 ? 19.888 2.361 -34.488 1.00 98.19 89 PHE A C 1
ATOM 731 O O . PHE A 1 89 ? 20.519 1.990 -35.475 1.00 98.19 89 PHE A O 1
ATOM 738 N N . LYS A 1 90 ? 19.217 3.522 -34.474 1.00 97.62 90 LYS A N 1
ATOM 739 C CA . LYS A 1 90 ? 19.114 4.419 -35.642 1.00 97.62 90 LYS A CA 1
ATOM 740 C C . LYS A 1 90 ? 20.466 4.954 -36.116 1.00 97.62 90 LYS A C 1
ATOM 742 O O . LYS A 1 90 ? 20.657 5.100 -37.318 1.00 97.62 90 LYS A O 1
ATOM 747 N N . VAL A 1 91 ? 21.394 5.227 -35.197 1.00 98.19 91 VAL A N 1
ATOM 748 C CA . VAL A 1 91 ? 22.759 5.670 -35.538 1.00 98.19 91 VAL A CA 1
ATOM 749 C C . VAL A 1 91 ? 23.709 4.509 -35.867 1.00 98.19 91 VAL A C 1
ATOM 751 O O . VAL A 1 91 ? 24.880 4.739 -36.149 1.00 98.19 91 VAL A O 1
ATOM 754 N N . GLY A 1 92 ? 23.221 3.263 -35.849 1.00 97.19 92 GLY A N 1
ATOM 755 C CA . GLY A 1 92 ? 23.996 2.077 -36.220 1.00 97.19 92 GLY A CA 1
ATOM 756 C C . GLY A 1 92 ? 24.939 1.545 -35.136 1.00 97.19 92 GLY A C 1
ATOM 757 O O . GLY A 1 92 ? 25.724 0.643 -35.411 1.00 97.19 92 GLY A O 1
ATOM 758 N N . GLU A 1 93 ? 24.859 2.044 -33.899 1.00 97.25 93 GLU A N 1
ATOM 759 C CA . GLU A 1 93 ? 25.642 1.531 -32.761 1.00 97.25 93 GLU A CA 1
ATOM 760 C C . GLU A 1 93 ? 25.139 0.176 -32.238 1.00 97.25 93 GLU A C 1
ATOM 762 O O . GLU A 1 93 ? 25.840 -0.507 -31.486 1.00 97.25 93 GLU A O 1
ATOM 767 N N . LEU A 1 94 ? 23.911 -0.214 -32.591 1.00 96.31 94 LEU A N 1
ATOM 768 C CA . LEU A 1 94 ? 23.317 -1.500 -32.237 1.00 96.31 94 LEU A CA 1
ATOM 769 C C . LEU A 1 94 ? 22.894 -2.257 -33.493 1.00 96.31 94 LEU A C 1
ATOM 771 O O . LEU A 1 94 ? 22.275 -1.696 -34.393 1.00 96.31 94 LEU A O 1
ATOM 775 N N . SER A 1 95 ? 23.158 -3.564 -33.518 1.00 97.81 95 SER A N 1
ATOM 776 C CA . SER A 1 95 ? 22.575 -4.445 -34.530 1.00 97.81 95 SER A CA 1
ATOM 777 C C . SER A 1 95 ? 21.074 -4.633 -34.292 1.00 97.81 95 SER A C 1
ATOM 779 O O . SER A 1 95 ? 20.587 -4.502 -33.165 1.00 97.81 95 SER A O 1
ATOM 781 N N . ALA A 1 96 ? 20.336 -4.998 -35.344 1.00 97.25 96 ALA A N 1
ATOM 782 C CA . ALA A 1 96 ? 18.892 -5.227 -35.256 1.00 97.25 96 ALA A CA 1
ATOM 783 C C . ALA A 1 96 ? 18.523 -6.306 -34.222 1.00 97.25 96 ALA A C 1
ATOM 785 O O . ALA A 1 96 ? 17.583 -6.126 -33.448 1.00 97.25 96 ALA A O 1
ATOM 786 N N . ASP A 1 97 ? 19.286 -7.400 -34.157 1.00 97.62 97 ASP A N 1
ATOM 787 C CA . ASP A 1 97 ? 19.030 -8.483 -33.202 1.00 97.62 97 ASP A CA 1
ATOM 788 C C . ASP A 1 97 ? 19.328 -8.066 -31.757 1.00 97.62 97 ASP A C 1
ATOM 790 O O . ASP A 1 97 ? 18.566 -8.392 -30.840 1.00 97.62 97 ASP A O 1
ATOM 794 N N . ALA A 1 98 ? 20.409 -7.306 -31.540 1.00 97.31 98 ALA A N 1
ATOM 795 C CA . ALA A 1 98 ? 20.745 -6.775 -30.222 1.00 97.31 98 ALA A CA 1
ATOM 796 C C . ALA A 1 98 ? 19.688 -5.773 -29.741 1.00 97.31 98 ALA A C 1
ATOM 798 O O . ALA A 1 98 ? 19.244 -5.864 -28.594 1.00 97.31 98 ALA A O 1
ATOM 799 N N . TYR A 1 99 ? 19.245 -4.873 -30.626 1.00 97.88 99 TYR A N 1
ATOM 800 C CA . TYR A 1 99 ? 18.177 -3.919 -30.346 1.00 97.88 99 TYR A CA 1
ATOM 801 C C . TYR A 1 99 ? 16.886 -4.633 -29.938 1.00 97.88 99 TYR A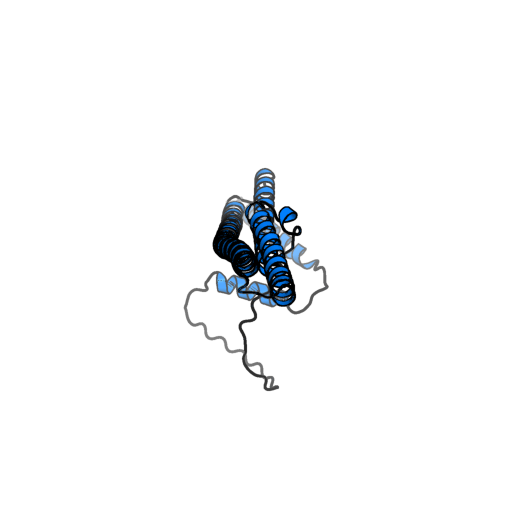 C 1
ATOM 803 O O . TYR A 1 99 ? 16.413 -4.414 -28.826 1.00 97.88 99 TYR A O 1
ATOM 811 N N . ARG A 1 100 ? 16.381 -5.567 -30.758 1.00 98.06 100 ARG A N 1
ATOM 812 C CA . ARG A 1 100 ? 15.148 -6.327 -30.468 1.00 98.06 100 ARG A CA 1
ATOM 813 C C . ARG A 1 100 ? 15.190 -7.004 -29.099 1.00 98.06 100 ARG A C 1
ATOM 815 O O . ARG A 1 100 ? 14.233 -6.934 -28.331 1.00 98.06 100 ARG A O 1
ATOM 822 N N . LYS A 1 101 ? 16.315 -7.645 -28.770 1.00 98.19 101 LYS A N 1
ATOM 823 C CA . LYS A 1 101 ? 16.486 -8.360 -27.498 1.00 98.19 101 LYS A CA 1
ATOM 824 C C . LYS A 1 101 ? 16.513 -7.418 -26.294 1.00 98.19 101 LYS A C 1
ATOM 826 O O . LYS A 1 101 ? 15.943 -7.753 -25.254 1.00 98.19 101 LYS A O 1
ATOM 831 N N . LEU A 1 102 ? 17.206 -6.284 -26.396 1.00 98.06 102 LEU A N 1
ATOM 832 C CA . LEU A 1 102 ? 17.271 -5.293 -25.320 1.00 98.06 102 LEU A CA 1
ATOM 833 C C . LEU A 1 102 ? 15.929 -4.581 -25.155 1.00 98.06 102 LEU A C 1
ATOM 835 O O . LEU A 1 102 ? 15.412 -4.528 -24.044 1.00 98.06 102 LEU A O 1
ATOM 839 N N . GLU A 1 103 ? 15.322 -4.147 -26.257 1.00 97.94 103 GLU A N 1
ATOM 840 C CA . GLU A 1 103 ? 14.010 -3.508 -26.275 1.00 97.94 103 GLU A CA 1
ATOM 841 C C . GLU A 1 103 ? 12.953 -4.399 -25.615 1.00 97.94 103 GLU A C 1
ATOM 843 O O . GLU A 1 103 ? 12.268 -3.960 -24.692 1.00 97.94 103 GLU A O 1
ATOM 848 N N . GLN A 1 104 ? 12.860 -5.673 -26.011 1.00 98.31 104 GLN A N 1
ATOM 849 C CA . GLN A 1 104 ? 11.899 -6.611 -25.429 1.00 98.31 104 GLN A CA 1
ATOM 850 C C . GLN A 1 104 ? 12.089 -6.753 -23.911 1.00 98.31 104 GLN A C 1
ATOM 852 O O . GLN A 1 104 ? 11.115 -6.777 -23.151 1.00 98.31 104 GLN A O 1
ATOM 857 N N . ARG A 1 105 ? 13.342 -6.835 -23.447 1.00 98.00 105 ARG A N 1
ATOM 858 C CA . ARG A 1 105 ? 13.663 -6.954 -22.017 1.00 98.00 105 ARG A CA 1
ATOM 859 C C . ARG A 1 105 ? 13.283 -5.694 -21.250 1.00 98.00 105 ARG A C 1
ATOM 861 O O . ARG A 1 105 ? 12.684 -5.806 -20.182 1.00 98.00 105 ARG A O 1
ATOM 868 N N . THR A 1 106 ? 13.618 -4.521 -21.776 1.00 97.88 106 THR A N 1
ATOM 869 C CA . THR A 1 106 ? 13.334 -3.239 -21.124 1.00 97.88 106 THR A CA 1
ATOM 870 C C . THR A 1 106 ? 11.833 -2.940 -21.137 1.00 97.88 106 THR A C 1
ATOM 872 O O . THR A 1 106 ? 11.297 -2.557 -20.100 1.00 97.88 106 THR A O 1
ATOM 875 N N . ARG A 1 107 ? 11.107 -3.258 -22.221 1.00 97.94 107 ARG A N 1
ATOM 876 C CA . ARG A 1 107 ? 9.631 -3.206 -22.264 1.00 97.94 107 ARG A CA 1
ATOM 877 C C . ARG A 1 107 ? 8.991 -4.117 -21.217 1.00 97.94 107 ARG A C 1
ATOM 879 O O . ARG A 1 107 ? 8.144 -3.663 -20.459 1.00 97.94 107 ARG A O 1
ATOM 886 N N . SER A 1 108 ? 9.460 -5.361 -21.095 1.00 98.06 108 SER A N 1
ATOM 887 C CA . SER A 1 108 ? 8.948 -6.295 -20.078 1.00 98.06 108 SER A CA 1
ATOM 888 C C . SER A 1 108 ? 9.147 -5.774 -18.648 1.00 98.06 108 SER A C 1
ATOM 890 O O . SER A 1 108 ? 8.302 -5.993 -17.780 1.00 98.06 108 SER A O 1
ATOM 892 N N . LYS A 1 109 ? 10.272 -5.099 -18.369 1.00 97.94 109 LYS A N 1
ATOM 893 C CA . LYS A 1 109 ? 10.498 -4.442 -17.070 1.00 97.94 109 LYS A CA 1
ATOM 894 C C . LYS A 1 109 ? 9.544 -3.266 -16.879 1.00 97.94 109 LYS A C 1
ATOM 896 O O . LYS A 1 109 ? 8.920 -3.179 -15.828 1.00 97.94 109 LYS A O 1
ATOM 901 N N . LEU A 1 110 ? 9.399 -2.417 -17.895 1.00 97.31 110 LEU A N 1
ATOM 902 C CA . LEU A 1 110 ? 8.506 -1.260 -17.874 1.00 97.31 110 LEU A CA 1
ATOM 903 C C . LEU A 1 110 ? 7.057 -1.667 -17.583 1.00 97.31 110 LEU A C 1
ATOM 905 O O . LEU A 1 110 ? 6.439 -1.080 -16.702 1.00 97.31 110 LEU A O 1
ATOM 909 N N . GLU A 1 111 ? 6.544 -2.705 -18.244 1.00 97.69 111 GLU A N 1
ATOM 910 C CA . GLU A 1 111 ? 5.187 -3.222 -18.020 1.00 97.69 111 GLU A CA 1
ATOM 911 C C . GLU A 1 111 ? 4.986 -3.716 -16.582 1.00 97.69 111 GLU A C 1
ATOM 913 O O . GLU A 1 111 ? 4.003 -3.366 -15.928 1.00 97.69 111 GLU A O 1
ATOM 918 N N . ARG A 1 112 ? 5.947 -4.481 -16.045 1.00 97.31 112 ARG A N 1
ATOM 919 C CA . ARG A 1 112 ? 5.899 -4.959 -14.652 1.00 97.31 112 ARG A CA 1
ATOM 920 C C . ARG A 1 112 ? 5.938 -3.803 -13.655 1.00 97.31 112 ARG A C 1
ATOM 922 O O . ARG A 1 112 ? 5.183 -3.808 -12.683 1.00 97.31 112 ARG A O 1
ATOM 929 N N . THR A 1 113 ? 6.794 -2.814 -13.892 1.00 97.50 113 THR A N 1
ATOM 930 C CA . THR A 1 113 ? 6.894 -1.613 -13.055 1.00 97.50 113 THR A CA 1
ATOM 931 C C . THR A 1 113 ? 5.610 -0.790 -13.126 1.00 97.50 113 THR A C 1
ATOM 933 O O . THR A 1 113 ? 5.117 -0.347 -12.094 1.00 97.50 113 THR A O 1
ATOM 936 N N . GLN A 1 114 ? 5.008 -0.646 -14.307 1.00 97.69 114 GLN A N 1
ATOM 937 C CA . GLN A 1 114 ? 3.735 0.050 -14.484 1.00 97.69 114 GLN A CA 1
ATOM 938 C C . GLN A 1 114 ? 2.587 -0.658 -13.756 1.00 97.69 114 GLN A C 1
ATOM 940 O O . GLN A 1 114 ? 1.806 0.003 -13.075 1.00 97.69 114 GLN A O 1
ATOM 945 N N . ALA A 1 115 ? 2.518 -1.991 -13.822 1.00 97.44 115 ALA A N 1
ATOM 946 C CA . ALA A 1 115 ? 1.551 -2.765 -13.044 1.00 97.44 115 ALA A CA 1
ATOM 947 C C . ALA A 1 115 ? 1.738 -2.544 -11.534 1.00 97.44 115 ALA A C 1
ATOM 949 O O . ALA A 1 115 ? 0.767 -2.328 -10.811 1.00 97.44 115 ALA A O 1
ATOM 950 N N . LYS A 1 116 ? 2.991 -2.515 -11.063 1.00 97.25 116 LYS A N 1
ATOM 951 C CA . LYS A 1 116 ? 3.312 -2.227 -9.660 1.00 97.25 116 LYS A CA 1
ATOM 952 C C . LYS A 1 116 ? 2.896 -0.811 -9.244 1.00 97.25 116 LYS A C 1
ATOM 954 O O . LYS A 1 116 ? 2.348 -0.649 -8.160 1.00 97.25 116 LYS A O 1
ATOM 959 N N . VAL A 1 117 ? 3.114 0.198 -10.092 1.00 97.56 117 VAL A N 1
ATOM 960 C CA . VAL A 1 117 ? 2.651 1.580 -9.860 1.00 97.56 117 VAL A CA 1
ATOM 961 C C . VAL A 1 117 ? 1.132 1.630 -9.714 1.00 97.56 117 VAL A C 1
ATOM 963 O O . VAL A 1 117 ? 0.638 2.233 -8.763 1.00 97.56 117 VAL A O 1
ATOM 966 N N . SER A 1 118 ? 0.390 0.994 -10.625 1.00 97.38 118 SER A N 1
ATOM 967 C CA . SER A 1 118 ? -1.075 0.949 -10.550 1.00 97.38 118 SER A CA 1
ATOM 968 C C . SER A 1 118 ? -1.556 0.291 -9.260 1.00 97.38 118 SER A C 1
ATOM 970 O O . SER A 1 118 ? -2.462 0.803 -8.609 1.00 97.38 118 SER A O 1
ATOM 972 N N . GLU A 1 119 ? -0.910 -0.799 -8.855 1.00 96.75 119 GLU A N 1
ATOM 973 C CA . GLU A 1 119 ? -1.255 -1.507 -7.626 1.00 96.75 119 GLU A CA 1
ATOM 974 C C . GLU A 1 119 ? -0.953 -0.682 -6.363 1.00 96.75 119 GLU A C 1
ATOM 976 O O . GLU A 1 119 ? -1.785 -0.592 -5.465 1.00 96.75 119 GLU A O 1
ATOM 981 N N . LEU A 1 120 ? 0.203 -0.012 -6.296 1.00 97.69 120 LEU A N 1
ATOM 982 C CA . LEU A 1 120 ? 0.539 0.878 -5.177 1.00 97.69 120 LEU A CA 1
ATOM 983 C C . LEU A 1 120 ? -0.451 2.049 -5.063 1.00 97.69 120 LEU A C 1
ATOM 985 O O . LEU A 1 120 ?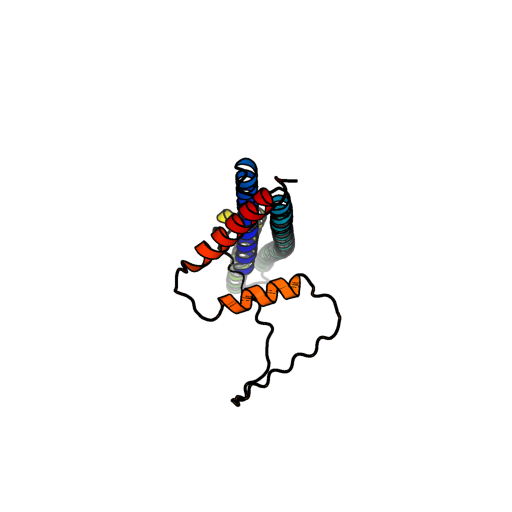 -0.848 2.402 -3.954 1.00 97.69 120 LEU A O 1
ATOM 989 N N . LYS A 1 121 ? -0.892 2.618 -6.194 1.00 97.38 121 LYS A N 1
ATOM 990 C CA . LYS A 1 121 ? -1.934 3.660 -6.216 1.00 97.38 121 LYS A CA 1
ATOM 991 C C . LYS A 1 121 ? -3.269 3.138 -5.694 1.00 97.38 121 LYS A C 1
ATOM 993 O O . LYS A 1 121 ? -3.854 3.762 -4.817 1.00 97.38 121 LYS A O 1
ATOM 998 N N . ARG A 1 122 ? -3.696 1.954 -6.149 1.00 97.12 122 ARG A N 1
ATOM 999 C CA . ARG A 1 122 ? -4.909 1.287 -5.652 1.00 97.12 122 ARG A CA 1
ATOM 1000 C C . ARG A 1 122 ? -4.886 1.135 -4.128 1.00 97.12 122 ARG A C 1
ATOM 1002 O O . ARG A 1 122 ? -5.876 1.435 -3.468 1.00 97.12 122 ARG A O 1
ATOM 1009 N N . LEU A 1 123 ? -3.755 0.705 -3.565 1.00 96.75 123 LEU A N 1
ATOM 1010 C CA . LEU A 1 123 ? -3.603 0.563 -2.115 1.00 96.75 123 LEU A CA 1
ATOM 1011 C C . LEU A 1 123 ? -3.606 1.916 -1.383 1.00 96.75 123 LEU A C 1
ATOM 1013 O O . LEU A 1 123 ? -4.187 2.009 -0.304 1.00 96.75 123 LEU A O 1
ATOM 1017 N N . LEU A 1 124 ? -3.015 2.975 -1.943 1.00 96.44 124 LEU A N 1
ATOM 1018 C CA . LEU A 1 124 ? -3.080 4.319 -1.344 1.00 96.44 124 LEU A CA 1
ATOM 1019 C C . LEU A 1 124 ? -4.504 4.873 -1.301 1.00 96.44 124 LEU A C 1
ATOM 1021 O O . LEU A 1 124 ? -4.902 5.455 -0.288 1.00 96.44 124 LEU A O 1
ATOM 1025 N N . ASP A 1 125 ? -5.266 4.653 -2.368 1.00 97.38 125 ASP A N 1
ATOM 1026 C CA . ASP A 1 125 ? -6.631 5.163 -2.516 1.00 97.38 125 ASP A CA 1
ATOM 1027 C C . ASP A 1 125 ? -7.663 4.367 -1.703 1.00 97.38 125 ASP A C 1
ATOM 1029 O O . ASP A 1 125 ? -8.784 4.839 -1.492 1.00 97.38 125 ASP A O 1
ATOM 1033 N N . SER A 1 126 ? -7.286 3.183 -1.210 1.00 97.25 126 SER A N 1
ATOM 1034 C CA . SER A 1 126 ? -8.142 2.345 -0.371 1.00 97.25 126 SER A CA 1
ATOM 1035 C C . SER A 1 126 ? -8.594 3.057 0.908 1.00 97.25 126 SER A C 1
ATOM 1037 O O . SER A 1 126 ? -7.898 3.921 1.456 1.00 97.25 126 SER A O 1
ATOM 1039 N N . LYS A 1 127 ? -9.787 2.709 1.399 1.00 96.00 127 LYS A N 1
ATOM 1040 C CA . LYS A 1 127 ? -10.386 3.326 2.593 1.00 96.00 127 LYS A CA 1
ATOM 1041 C C . LYS A 1 127 ? -10.898 2.312 3.602 1.00 96.00 127 LYS A C 1
ATOM 1043 O O . LYS A 1 127 ? -11.139 2.699 4.746 1.00 96.00 127 LYS A O 1
ATOM 1048 N N . THR A 1 128 ? -11.091 1.067 3.188 1.00 95.56 128 THR A N 1
ATOM 1049 C CA . THR A 1 128 ? -11.712 0.001 3.975 1.00 95.56 128 THR A CA 1
ATOM 1050 C C . THR A 1 128 ? -10.997 -1.325 3.757 1.00 95.56 128 THR A C 1
ATOM 1052 O O . THR A 1 128 ? -10.244 -1.490 2.796 1.00 95.56 128 THR A O 1
ATOM 1055 N N . SER A 1 129 ? -11.267 -2.298 4.627 1.00 94.38 129 SER A N 1
ATOM 1056 C CA . SER A 1 129 ? -10.749 -3.658 4.480 1.00 94.38 129 SER A CA 1
ATOM 1057 C C . SER A 1 129 ? -11.232 -4.298 3.175 1.00 94.38 129 SER A C 1
ATOM 1059 O O . SER A 1 129 ? -10.466 -4.998 2.518 1.00 94.38 129 SER A O 1
ATOM 1061 N N . ALA A 1 130 ? -12.459 -3.990 2.739 1.00 94.56 130 ALA A N 1
ATOM 1062 C CA . ALA A 1 130 ? -13.040 -4.467 1.484 1.00 94.56 130 ALA A CA 1
ATOM 1063 C C . ALA A 1 130 ? -12.225 -4.054 0.248 1.00 94.56 130 ALA A C 1
ATOM 1065 O O . ALA A 1 130 ? -12.073 -4.854 -0.673 1.00 94.56 130 ALA A O 1
ATOM 1066 N N . ASP A 1 131 ? -11.637 -2.856 0.259 1.00 93.06 131 ASP A N 1
ATOM 1067 C CA . ASP A 1 131 ? -10.836 -2.342 -0.857 1.00 93.06 131 ASP A CA 1
ATOM 1068 C C . ASP A 1 131 ? -9.500 -3.086 -1.027 1.00 93.06 131 ASP A C 1
ATOM 1070 O O . ASP A 1 131 ? -8.882 -3.007 -2.085 1.00 93.06 131 ASP A O 1
ATOM 1074 N N . VAL A 1 132 ? -9.026 -3.794 0.005 1.00 92.19 132 VAL A N 1
ATOM 1075 C CA . VAL A 1 132 ? -7.672 -4.382 0.074 1.00 92.19 132 VAL A CA 1
ATOM 1076 C C . VAL A 1 132 ? -7.670 -5.892 0.333 1.00 92.19 132 VAL A C 1
ATOM 1078 O O . VAL A 1 132 ? -6.631 -6.456 0.659 1.00 92.19 132 VAL A O 1
ATOM 1081 N N . GLY A 1 133 ? -8.822 -6.558 0.201 1.00 90.12 133 GLY A N 1
ATOM 1082 C CA . GLY A 1 133 ? -8.926 -8.021 0.312 1.00 90.12 133 GLY A CA 1
ATOM 1083 C C . GLY A 1 133 ? -10.027 -8.542 1.239 1.00 90.12 133 GLY A C 1
ATOM 1084 O O . GLY A 1 133 ? -10.198 -9.752 1.361 1.00 90.12 133 GLY A O 1
ATOM 1085 N N . GLY A 1 134 ? -10.786 -7.658 1.886 1.00 93.25 134 GLY A N 1
ATOM 1086 C CA . GLY A 1 134 ? -11.886 -7.996 2.791 1.00 93.25 134 GLY A CA 1
ATOM 1087 C C . GLY A 1 134 ? -11.500 -8.009 4.269 1.00 93.25 134 GLY A C 1
ATOM 1088 O O . GLY A 1 134 ? -10.329 -7.915 4.634 1.00 93.25 134 GLY A O 1
ATOM 1089 N N . TYR A 1 135 ? -12.508 -8.134 5.129 1.00 91.56 135 TYR A N 1
ATOM 1090 C CA . TYR A 1 135 ? -12.331 -8.145 6.579 1.00 91.56 135 TYR A CA 1
ATOM 1091 C C . TYR A 1 135 ? -11.623 -9.416 7.068 1.00 91.56 135 TYR A C 1
ATOM 1093 O O . TYR A 1 135 ? -11.972 -10.527 6.663 1.00 91.56 135 TYR A O 1
ATOM 1101 N N . VAL A 1 136 ? -10.680 -9.260 8.000 1.00 92.44 136 VAL A N 1
ATOM 1102 C CA . VAL A 1 136 ? -9.964 -10.369 8.643 1.00 92.44 136 VAL A CA 1
ATOM 1103 C C . VAL A 1 136 ? -10.070 -10.266 10.161 1.00 92.44 136 VAL A C 1
ATOM 1105 O O . VAL A 1 136 ? -9.723 -9.252 10.771 1.00 92.44 136 VAL A O 1
ATOM 1108 N N . GLU A 1 137 ? -10.498 -11.355 10.802 1.00 84.44 137 GLU A N 1
ATOM 1109 C CA . GLU A 1 137 ? -10.476 -11.449 12.258 1.00 84.44 137 GLU A CA 1
ATOM 1110 C C . GLU A 1 137 ? -9.049 -11.615 12.775 1.00 84.44 137 GLU A C 1
ATOM 1112 O O . GLU A 1 137 ? -8.433 -12.677 12.668 1.00 84.44 137 GLU A O 1
ATOM 1117 N N . ILE A 1 138 ? -8.533 -10.569 13.416 1.00 75.06 138 ILE A N 1
ATOM 1118 C CA . ILE A 1 138 ? -7.233 -10.647 14.074 1.00 75.06 138 ILE A CA 1
ATOM 1119 C C . ILE A 1 138 ? -7.410 -11.323 15.428 1.00 75.06 138 ILE A C 1
ATOM 1121 O O . ILE A 1 138 ? -7.845 -10.711 16.411 1.00 75.06 138 ILE A O 1
ATOM 1125 N N . LYS A 1 139 ? -7.071 -12.613 15.481 1.00 66.00 139 LYS A N 1
ATOM 1126 C CA . LYS A 1 139 ? -6.872 -13.323 16.744 1.00 66.00 139 LYS A CA 1
ATOM 1127 C C . LYS A 1 139 ? -5.668 -12.689 17.437 1.00 66.00 139 LYS A C 1
ATOM 1129 O O . LYS A 1 139 ? -4.591 -12.610 16.853 1.00 66.00 139 LYS A O 1
ATOM 1134 N N . LYS A 1 140 ? -5.841 -12.214 18.677 1.00 49.50 140 LYS A N 1
ATOM 1135 C CA . LYS A 1 140 ? -4.705 -11.831 19.526 1.00 49.50 140 LYS A CA 1
ATOM 1136 C C . LYS A 1 140 ? -3.876 -13.093 19.754 1.00 49.50 140 LYS A C 1
ATOM 1138 O O . LYS A 1 140 ? -4.200 -13.895 20.625 1.00 49.50 140 LYS A O 1
ATOM 1143 N N . GLU A 1 141 ? -2.827 -13.289 18.967 1.00 38.97 141 GLU A N 1
ATOM 1144 C CA . GLU A 1 141 ? -1.809 -14.258 19.333 1.00 38.97 141 GLU A CA 1
ATOM 1145 C C . GLU A 1 141 ? -1.119 -13.724 20.584 1.00 38.97 141 GLU A C 1
ATOM 1147 O O . GLU A 1 141 ? -0.467 -12.677 20.570 1.00 38.97 141 GLU A O 1
ATOM 1152 N N . ALA A 1 142 ? -1.323 -14.420 21.702 1.00 40.12 142 ALA A N 1
ATOM 1153 C CA . ALA A 1 142 ? -0.521 -14.227 22.892 1.00 40.12 142 ALA A CA 1
ATOM 1154 C C . ALA A 1 142 ? 0.935 -14.452 22.481 1.00 40.12 142 ALA A C 1
ATOM 1156 O O . ALA A 1 142 ? 1.353 -15.582 22.225 1.00 40.12 142 ALA A O 1
ATOM 1157 N N . LYS A 1 143 ? 1.684 -13.355 22.361 1.00 33.03 143 LYS A N 1
ATOM 1158 C CA . LYS A 1 143 ? 3.119 -13.346 22.099 1.00 33.03 143 LYS A CA 1
ATOM 1159 C C . LYS A 1 143 ? 3.766 -14.268 23.137 1.00 33.03 143 LYS A C 1
ATOM 1161 O O . LYS A 1 143 ? 3.897 -13.893 24.301 1.00 33.03 143 LYS A O 1
ATOM 1166 N N . LYS A 1 144 ? 4.122 -15.495 22.744 1.00 33.94 144 LYS A N 1
ATOM 1167 C CA . LYS A 1 144 ? 4.972 -16.364 23.558 1.00 33.94 144 LYS A CA 1
ATOM 1168 C C . LYS A 1 144 ? 6.324 -15.668 23.646 1.00 33.94 144 LYS A C 1
ATOM 1170 O O . LYS A 1 144 ? 7.110 -15.710 22.704 1.00 33.94 144 LYS A O 1
ATOM 1175 N N . VAL A 1 145 ? 6.563 -14.985 24.761 1.00 36.50 145 VAL A N 1
ATOM 1176 C CA . VAL A 1 145 ? 7.909 -14.586 25.165 1.00 36.50 145 VAL A CA 1
ATOM 1177 C C . VAL A 1 145 ? 8.708 -15.884 25.292 1.00 36.50 145 VAL A C 1
ATOM 1179 O O . VAL A 1 145 ? 8.293 -16.813 25.983 1.00 36.50 145 VAL A O 1
ATOM 1182 N N . GLY A 1 146 ? 9.762 -16.003 24.491 1.00 32.59 146 GLY A N 1
ATOM 1183 C CA . GLY A 1 146 ? 10.488 -17.248 24.296 1.00 32.59 146 GLY A CA 1
ATOM 1184 C C . GLY A 1 14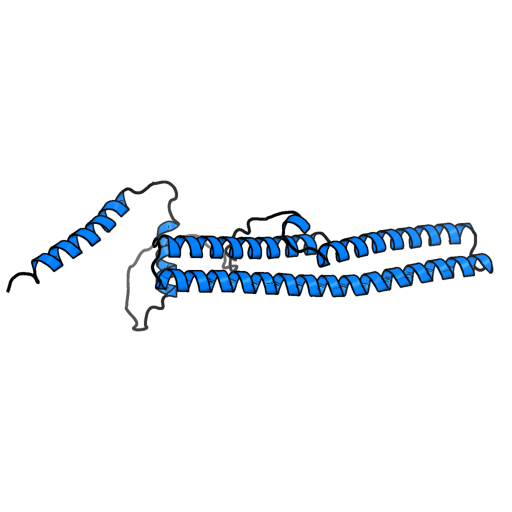6 ? 11.297 -17.691 25.516 1.00 32.59 146 GLY A C 1
ATOM 1185 O O . GLY A 1 146 ? 11.943 -16.877 26.163 1.00 32.59 146 GLY A O 1
ATOM 1186 N N . GLY A 1 147 ? 11.300 -19.010 25.726 1.00 29.09 147 GLY A N 1
ATOM 1187 C CA . GLY A 1 147 ? 12.488 -19.808 26.0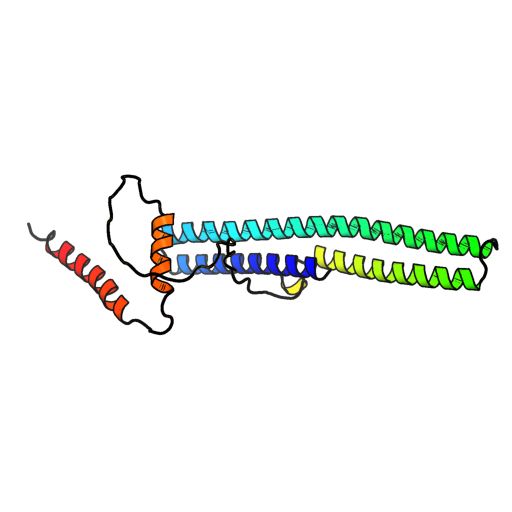34 1.00 29.09 147 GLY A CA 1
ATOM 1188 C C . GLY A 1 147 ? 13.011 -19.819 27.468 1.00 29.09 147 GLY A C 1
ATOM 1189 O O . GLY A 1 147 ? 13.830 -18.980 27.810 1.00 29.09 147 GLY A O 1
ATOM 1190 N N . VAL A 1 148 ? 12.710 -20.893 28.211 1.00 32.97 148 VAL A N 1
ATOM 1191 C CA . VAL A 1 148 ? 13.733 -21.648 28.960 1.00 32.97 148 VAL A CA 1
ATOM 1192 C C . VAL A 1 148 ? 13.444 -23.152 28.829 1.00 32.97 148 VAL A C 1
ATOM 1194 O O . VAL A 1 148 ? 12.304 -23.605 28.862 1.00 32.97 148 VAL A O 1
ATOM 1197 N N . THR A 1 149 ? 14.540 -23.862 28.597 1.00 33.72 149 THR A N 1
ATOM 1198 C CA . THR A 1 149 ? 14.828 -25.287 28.400 1.00 33.72 149 THR A CA 1
ATOM 1199 C C . THR A 1 149 ? 14.039 -26.306 29.223 1.00 33.72 149 THR A C 1
ATOM 1201 O O . THR A 1 149 ? 13.781 -26.109 30.407 1.00 33.72 149 THR A O 1
ATOM 1204 N N . GLY A 1 150 ? 13.773 -27.461 28.606 1.00 32.12 150 GLY A N 1
ATOM 1205 C CA . GLY A 1 150 ? 13.299 -28.655 29.297 1.00 32.12 150 GLY A CA 1
ATOM 1206 C C . GLY A 1 150 ? 14.371 -29.309 30.171 1.00 32.12 150 GLY A C 1
ATOM 1207 O O . GLY A 1 150 ? 15.508 -29.458 29.736 1.00 32.12 150 GLY A O 1
ATOM 1208 N N . VAL A 1 151 ? 13.956 -29.734 31.366 1.00 32.12 151 VAL A N 1
ATOM 1209 C CA . VAL A 1 151 ? 14.409 -30.934 32.087 1.00 32.12 151 VAL A CA 1
ATOM 1210 C C . VAL A 1 151 ? 13.203 -31.449 32.883 1.00 32.12 151 VAL A C 1
ATOM 1212 O O . VAL A 1 151 ? 12.472 -30.671 33.495 1.00 32.12 151 VAL A O 1
ATOM 1215 N N . GLU A 1 152 ? 12.970 -32.757 32.822 1.00 28.11 152 GLU A N 1
ATOM 1216 C CA . GLU A 1 152 ? 11.884 -33.470 33.494 1.00 28.11 152 GLU A CA 1
ATOM 1217 C C . GLU A 1 152 ? 12.005 -33.524 35.029 1.00 28.11 152 GLU A C 1
ATOM 1219 O O . GLU A 1 152 ? 13.088 -33.650 35.591 1.00 28.11 152 GLU A O 1
ATOM 1224 N N . MET A 1 153 ? 10.818 -33.535 35.651 1.00 32.38 153 MET A N 1
ATOM 1225 C CA . MET A 1 153 ? 10.396 -34.155 36.920 1.00 32.38 153 MET A CA 1
ATOM 1226 C C . MET A 1 153 ? 11.219 -33.958 38.208 1.00 32.38 153 MET A C 1
ATOM 1228 O O . MET A 1 153 ? 12.261 -34.572 38.409 1.00 32.38 153 MET A O 1
ATOM 1232 N N . LYS A 1 154 ? 10.556 -33.368 39.216 1.00 27.41 154 LYS A N 1
ATOM 1233 C CA . LYS A 1 154 ? 10.114 -34.095 40.428 1.00 27.41 154 LYS A CA 1
ATOM 1234 C C . LYS A 1 154 ? 9.107 -33.267 41.233 1.00 27.41 154 LYS A C 1
ATOM 1236 O O . LYS A 1 154 ? 9.298 -32.078 41.459 1.00 27.41 154 LYS A O 1
ATOM 1241 N N . ARG A 1 155 ? 8.020 -33.925 41.652 1.00 34.22 155 ARG A N 1
ATOM 1242 C CA . ARG A 1 155 ? 7.054 -33.407 42.629 1.00 34.22 155 ARG A CA 1
ATOM 1243 C C . ARG A 1 155 ? 7.756 -33.236 43.973 1.00 34.22 155 ARG A C 1
ATOM 1245 O O . ARG A 1 155 ? 8.397 -34.179 44.414 1.00 34.22 155 ARG A O 1
ATOM 1252 N N . GLU A 1 156 ? 7.516 -32.115 44.640 1.00 26.94 156 GLU A N 1
ATOM 1253 C CA . GLU A 1 156 ? 7.171 -32.089 46.062 1.00 26.94 156 GLU A CA 1
ATOM 1254 C C . GLU A 1 156 ? 6.538 -30.735 46.403 1.00 26.94 156 GLU A C 1
ATOM 1256 O O . GLU A 1 156 ? 7.136 -29.672 46.261 1.00 26.94 156 GLU A O 1
ATOM 1261 N N . VAL A 1 157 ? 5.273 -30.796 46.816 1.00 33.50 157 VAL A N 1
ATOM 1262 C CA . VAL A 1 157 ? 4.516 -29.674 47.363 1.00 33.50 157 VAL A CA 1
ATOM 1263 C C . VAL A 1 157 ? 4.998 -29.448 48.793 1.00 33.50 157 VAL A C 1
ATOM 1265 O O . VAL A 1 157 ? 4.790 -30.303 49.651 1.00 33.50 157 VAL A O 1
ATOM 1268 N N . LYS A 1 158 ? 5.579 -28.279 49.072 1.00 29.62 158 LYS A N 1
ATOM 1269 C CA . LYS A 1 158 ? 5.600 -27.703 50.422 1.00 29.62 158 LYS A CA 1
ATOM 1270 C C . LYS A 1 158 ? 5.152 -26.250 50.368 1.00 29.62 158 LYS A C 1
ATOM 1272 O O . LYS A 1 158 ? 5.828 -25.373 49.842 1.00 29.62 158 LYS A O 1
ATOM 1277 N N . VAL A 1 159 ? 3.960 -26.053 50.917 1.00 35.50 159 VAL A N 1
ATOM 1278 C CA . VAL A 1 159 ? 3.305 -24.775 51.175 1.00 35.50 159 VAL A CA 1
ATOM 1279 C C . VAL A 1 159 ? 4.110 -24.020 52.234 1.00 35.50 159 VAL A C 1
ATOM 1281 O O . VAL A 1 159 ? 4.361 -24.546 53.315 1.00 35.50 159 VAL A O 1
ATOM 1284 N N . GLY A 1 160 ? 4.502 -22.785 51.928 1.00 26.42 160 GLY A N 1
ATOM 1285 C CA . GLY A 1 160 ? 5.178 -21.889 52.863 1.00 26.42 160 GLY A CA 1
ATOM 1286 C C . GLY A 1 160 ? 5.036 -20.438 52.417 1.00 26.42 160 GLY A C 1
ATOM 1287 O O . GLY A 1 160 ? 5.940 -19.889 51.799 1.00 26.42 160 GLY A O 1
ATOM 1288 N N . TYR A 1 161 ? 3.884 -19.825 52.699 1.00 28.55 161 TYR A N 1
ATOM 1289 C CA . TYR A 1 161 ? 3.637 -18.408 52.428 1.00 28.55 161 TYR A CA 1
ATOM 1290 C C . TYR A 1 161 ? 4.161 -17.561 53.599 1.00 28.55 161 TYR A C 1
ATOM 1292 O O . TYR A 1 161 ? 3.649 -17.658 54.713 1.00 28.55 161 TYR A O 1
ATOM 1300 N N . LYS A 1 162 ? 5.174 -16.722 53.352 1.00 31.09 162 LYS A N 1
ATOM 1301 C CA . LYS A 1 162 ? 5.495 -15.553 54.188 1.00 31.09 162 LYS A CA 1
ATOM 1302 C C . LYS A 1 162 ? 4.967 -14.306 53.468 1.00 31.09 162 LYS A C 1
ATOM 1304 O O . LYS A 1 162 ? 5.319 -14.128 52.304 1.00 31.09 162 LYS A O 1
ATOM 1309 N N . PRO A 1 163 ? 4.171 -13.433 54.107 1.00 35.09 163 PRO A N 1
ATOM 1310 C CA . PRO A 1 163 ? 3.754 -12.189 53.480 1.00 35.09 163 PRO A CA 1
ATOM 1311 C C . PRO A 1 163 ? 4.890 -11.164 53.594 1.00 35.09 163 PRO A C 1
ATOM 1313 O O . PRO A 1 163 ? 5.289 -10.804 54.700 1.00 35.09 163 PRO A O 1
ATOM 1316 N N . SER A 1 164 ? 5.415 -10.678 52.468 1.00 35.03 164 SER A N 1
ATOM 1317 C CA . SER A 1 164 ? 6.153 -9.411 52.437 1.00 35.03 164 SER A CA 1
ATOM 1318 C C . SER A 1 164 ? 5.189 -8.304 52.030 1.00 35.03 164 SER A C 1
ATOM 1320 O O . SER A 1 164 ? 4.581 -8.365 50.963 1.00 35.03 164 SER A O 1
ATOM 1322 N N . ALA A 1 165 ? 5.038 -7.317 52.908 1.00 44.09 165 ALA A N 1
ATOM 1323 C CA . ALA A 1 165 ? 4.240 -6.123 52.692 1.00 44.09 165 ALA A CA 1
ATOM 1324 C C . ALA A 1 165 ? 4.699 -5.368 51.431 1.00 44.09 165 ALA A C 1
ATOM 1326 O O . ALA A 1 165 ? 5.831 -4.902 51.347 1.00 44.09 165 ALA A O 1
ATOM 1327 N N . GLY A 1 166 ? 3.795 -5.255 50.464 1.00 38.00 166 GLY A N 1
ATOM 1328 C CA . GLY A 1 166 ? 3.925 -4.469 49.243 1.00 38.00 166 GLY A CA 1
ATOM 1329 C C . GLY A 1 166 ? 2.607 -4.592 48.488 1.00 38.00 166 GLY A C 1
ATOM 1330 O O . GLY A 1 166 ? 2.159 -5.708 48.239 1.00 38.00 166 GLY A O 1
ATOM 1331 N N . GLY A 1 167 ? 1.921 -3.473 48.251 1.00 40.72 167 GLY A N 1
ATOM 1332 C CA . GLY A 1 167 ? 0.548 -3.452 47.739 1.00 40.72 167 GLY A CA 1
ATOM 1333 C C . GLY A 1 167 ? 0.382 -4.245 46.441 1.00 40.72 167 GLY A C 1
ATOM 1334 O O . GLY A 1 167 ? 1.157 -4.074 45.505 1.00 40.72 167 GLY A O 1
ATOM 1335 N N . MET A 1 168 ? -0.639 -5.104 46.402 1.00 48.28 168 MET A N 1
ATOM 1336 C CA . MET A 1 168 ? -1.039 -5.836 45.200 1.00 48.28 168 MET A CA 1
ATOM 1337 C C . MET A 1 168 ? -1.526 -4.837 44.150 1.00 48.28 168 MET A C 1
ATOM 1339 O O . MET A 1 168 ? -2.421 -4.033 44.418 1.00 48.28 168 MET A O 1
ATOM 1343 N N . THR A 1 169 ? -0.940 -4.884 42.959 1.00 51.78 169 THR A N 1
ATOM 1344 C CA . THR A 1 169 ? -1.377 -4.058 41.835 1.00 51.78 169 THR A CA 1
ATOM 1345 C C . THR A 1 169 ? -2.559 -4.723 41.134 1.00 51.78 169 THR A C 1
ATOM 1347 O O . THR A 1 169 ? -2.725 -5.942 41.176 1.00 51.78 169 THR A O 1
ATOM 1350 N N . ILE A 1 170 ? -3.403 -3.936 40.464 1.00 45.59 170 ILE A N 1
ATOM 1351 C CA . ILE A 1 170 ? -4.580 -4.447 39.739 1.00 45.59 170 ILE A CA 1
ATOM 1352 C C . ILE A 1 170 ? -4.169 -5.501 38.686 1.00 45.59 170 ILE A C 1
ATOM 1354 O O . ILE A 1 170 ? -4.906 -6.458 38.456 1.00 45.59 170 ILE A O 1
ATOM 1358 N N . SER A 1 171 ? -2.952 -5.425 38.132 1.00 47.97 171 SER A N 1
ATOM 1359 C CA . SER A 1 171 ? -2.404 -6.456 37.236 1.00 47.97 171 SER A CA 1
ATOM 1360 C C . SER A 1 171 ? -2.181 -7.822 37.897 1.00 47.97 171 SER A C 1
ATOM 1362 O O . SER A 1 171 ? -2.291 -8.846 37.217 1.00 47.97 171 SER A O 1
ATOM 1364 N N . ASP A 1 172 ? -1.937 -7.869 39.209 1.00 49.25 172 ASP A N 1
ATOM 1365 C CA . ASP A 1 172 ? -1.776 -9.120 39.964 1.00 49.25 172 ASP A CA 1
ATOM 1366 C C . ASP A 1 172 ? -3.131 -9.804 40.198 1.00 49.25 172 ASP A C 1
ATOM 1368 O O . ASP A 1 172 ? -3.235 -11.032 40.215 1.00 49.25 172 ASP A O 1
ATOM 1372 N N . ILE A 1 173 ? -4.198 -9.004 40.294 1.00 52.88 173 ILE A N 1
ATOM 1373 C CA . ILE A 1 173 ? -5.582 -9.474 40.430 1.00 52.88 173 ILE A CA 1
ATOM 1374 C C . ILE A 1 173 ? -6.085 -10.054 39.096 1.00 52.88 173 ILE A C 1
ATOM 1376 O O . ILE A 1 173 ? -6.717 -11.116 39.087 1.00 52.88 173 ILE A O 1
ATOM 1380 N N . PHE A 1 174 ? -5.748 -9.422 37.963 1.00 47.41 174 PHE A N 1
ATOM 1381 C CA . PHE A 1 174 ? -6.110 -9.907 36.620 1.00 47.41 174 PHE A CA 1
ATOM 1382 C C . PHE A 1 174 ? -5.326 -11.154 36.184 1.00 47.41 174 PHE A C 1
ATOM 1384 O O . PHE A 1 174 ? -5.875 -12.021 35.506 1.00 47.41 174 PHE A O 1
ATOM 1391 N N . SER A 1 175 ? -4.069 -11.302 36.610 1.00 51.97 175 SER A N 1
ATOM 1392 C CA . SER A 1 175 ? -3.268 -12.491 36.274 1.00 51.97 175 SER A CA 1
ATOM 1393 C C . SER A 1 175 ? -3.785 -13.747 36.985 1.00 51.97 175 SER A C 1
ATOM 1395 O O . SER A 1 175 ? -3.867 -14.822 36.392 1.00 51.97 175 SER A O 1
ATOM 1397 N N . ARG A 1 176 ? -4.233 -13.599 38.236 1.00 50.09 176 ARG A N 1
ATOM 1398 C CA . ARG A 1 176 ? -4.707 -14.710 39.074 1.00 50.09 176 ARG A CA 1
ATOM 1399 C C . ARG A 1 176 ? -6.114 -15.189 38.715 1.00 50.09 176 ARG A C 1
ATOM 1401 O O . ARG A 1 176 ? -6.443 -16.356 38.908 1.00 50.09 176 ARG A O 1
ATOM 1408 N N . SER A 1 177 ? -6.939 -14.299 38.168 1.00 44.66 177 SER A N 1
ATOM 1409 C CA . SER A 1 177 ? -8.292 -14.630 37.715 1.00 44.66 177 SER A CA 1
ATOM 1410 C C . SER A 1 177 ? -8.310 -15.361 36.370 1.00 44.66 177 SER A C 1
ATOM 1412 O O . SER A 1 177 ? -9.302 -16.014 36.077 1.00 44.66 177 SER A O 1
ATOM 1414 N N . PHE A 1 178 ? -7.219 -15.346 35.595 1.00 43.41 178 PHE A N 1
ATOM 1415 C CA . PHE A 1 178 ? -7.125 -16.054 34.311 1.00 43.41 178 PHE A CA 1
ATOM 1416 C C . PHE A 1 178 ? -6.561 -17.484 34.432 1.00 43.41 178 PHE A C 1
ATOM 1418 O O . PHE A 1 178 ? -6.906 -18.351 33.629 1.00 43.41 178 PHE A O 1
ATOM 1425 N N . GLU A 1 179 ? -5.735 -17.767 35.448 1.00 50.62 179 GLU A N 1
ATOM 1426 C CA . GLU A 1 179 ? -5.155 -19.105 35.673 1.00 50.62 179 GLU A CA 1
ATOM 1427 C C . GLU A 1 179 ? -6.197 -20.160 36.067 1.00 50.62 179 GLU A C 1
ATOM 1429 O O . GLU A 1 179 ? -6.080 -21.313 35.660 1.00 50.62 179 GLU A O 1
ATOM 1434 N N . ILE A 1 180 ? -7.271 -19.768 36.759 1.00 49.41 180 ILE A N 1
ATOM 1435 C CA . ILE A 1 180 ? -8.333 -20.697 37.186 1.00 49.41 180 ILE A CA 1
ATOM 1436 C C . ILE A 1 180 ? -9.164 -21.214 35.991 1.00 49.41 180 ILE A C 1
ATOM 1438 O O . ILE A 1 180 ? -9.724 -22.305 36.055 1.00 49.41 180 ILE A O 1
ATOM 1442 N N . TYR A 1 181 ? -9.202 -20.493 34.864 1.00 46.38 181 TYR A N 1
ATOM 1443 C CA . TYR A 1 181 ? -10.012 -20.871 33.693 1.00 46.38 181 TYR A CA 1
ATOM 1444 C C . TYR A 1 181 ? -9.277 -21.734 32.660 1.00 46.38 181 TYR A C 1
ATOM 1446 O O . TYR A 1 181 ? -9.883 -22.156 31.674 1.00 46.38 181 TYR A O 1
ATOM 1454 N N . LYS A 1 182 ? -7.977 -21.994 32.844 1.00 46.94 182 LYS A N 1
ATOM 1455 C CA . LYS A 1 182 ? -7.147 -22.606 31.797 1.00 46.94 182 LYS A CA 1
ATOM 1456 C C . LYS A 1 182 ? -7.084 -24.137 31.843 1.00 46.94 182 LYS A C 1
ATOM 1458 O O . LYS A 1 182 ? -6.674 -24.733 30.851 1.00 46.94 182 LYS A O 1
ATOM 1463 N N . GLU A 1 183 ? -7.498 -24.787 32.932 1.00 40.66 183 GLU A N 1
ATOM 1464 C CA . GLU A 1 183 ? -7.240 -26.227 33.113 1.00 40.66 183 GLU A CA 1
ATOM 1465 C C . GLU A 1 183 ? -8.386 -27.196 32.768 1.00 40.66 183 GLU A C 1
ATOM 1467 O O . GLU A 1 183 ? -8.131 -28.393 32.781 1.00 40.66 183 GLU A O 1
ATOM 1472 N N . ASN A 1 184 ? -9.598 -26.767 32.378 1.00 38.44 184 ASN A N 1
ATOM 1473 C CA . ASN A 1 184 ? -10.597 -27.676 31.771 1.00 38.44 184 ASN A CA 1
ATOM 1474 C C . ASN A 1 184 ? -11.714 -26.928 31.006 1.00 38.44 184 ASN A C 1
ATOM 1476 O O . ASN A 1 184 ? -12.537 -26.261 31.635 1.00 38.44 184 ASN A O 1
ATOM 1480 N N . PRO A 1 185 ? -11.817 -27.064 29.668 1.00 49.84 185 PRO A N 1
ATOM 1481 C CA . PRO A 1 185 ? -12.913 -26.517 28.878 1.00 49.84 185 PRO A CA 1
ATOM 1482 C C . PRO A 1 185 ? -13.931 -27.625 28.560 1.00 49.84 185 PRO A C 1
ATOM 1484 O O . PRO A 1 185 ? -13.624 -28.500 27.763 1.00 49.84 185 PRO A O 1
ATOM 1487 N N . VAL A 1 186 ? -15.104 -27.593 29.207 1.00 45.53 186 VAL A N 1
ATOM 1488 C CA . VAL A 1 186 ? -16.427 -28.185 28.849 1.00 45.53 186 VAL A CA 1
ATOM 1489 C C . VAL A 1 186 ? -17.131 -28.585 30.151 1.00 45.53 186 VAL A C 1
ATOM 1491 O O . VAL A 1 186 ? -17.191 -29.759 30.470 1.00 45.53 186 VAL A O 1
ATOM 1494 N N . ILE A 1 187 ? -17.660 -27.619 30.911 1.00 43.38 187 ILE A N 1
ATOM 1495 C CA . ILE A 1 187 ? -18.818 -27.794 31.809 1.00 43.38 187 ILE A CA 1
ATOM 1496 C C . ILE A 1 187 ? -19.483 -26.413 31.906 1.00 43.38 187 ILE A C 1
ATOM 1498 O O . ILE A 1 187 ? -18.903 -25.475 32.445 1.00 43.38 187 ILE A O 1
ATOM 1502 N N . ILE A 1 188 ? -20.689 -26.266 31.355 1.00 56.59 188 ILE A N 1
ATOM 1503 C CA . ILE A 1 188 ? -21.599 -25.163 31.703 1.00 56.59 188 ILE A CA 1
ATOM 1504 C C . ILE A 1 188 ? -21.801 -25.268 33.214 1.00 56.59 188 ILE A C 1
ATOM 1506 O O . ILE A 1 188 ? -22.324 -26.292 33.641 1.00 56.59 188 ILE A O 1
ATOM 1510 N N . VAL A 1 189 ? -21.368 -24.302 34.031 1.00 38.22 189 VAL A N 1
ATOM 1511 C CA . VAL A 1 189 ? -21.482 -24.461 35.491 1.00 38.22 189 VAL A CA 1
ATOM 1512 C C . VAL A 1 189 ? -22.748 -23.775 36.016 1.00 38.22 189 VAL A C 1
ATOM 1514 O O . VAL A 1 189 ? -22.823 -22.546 36.000 1.00 38.22 189 VAL A O 1
ATOM 1517 N N . PRO A 1 190 ? -23.719 -24.522 36.579 1.00 39.69 190 PRO A N 1
ATOM 1518 C CA . PRO A 1 190 ? -24.835 -23.967 37.349 1.00 39.69 190 PRO A CA 1
ATOM 1519 C C . PRO A 1 190 ? -24.397 -23.305 38.673 1.00 39.69 190 PRO A C 1
ATOM 1521 O O . PRO A 1 190 ? -25.238 -22.878 39.458 1.00 39.69 190 PRO A O 1
ATOM 1524 N N . SER A 1 191 ? -23.093 -23.214 38.962 1.00 42.19 191 SER A N 1
ATOM 1525 C CA . SER A 1 191 ? -22.546 -22.744 40.243 1.00 42.19 191 SER A CA 1
ATOM 1526 C C . SER A 1 191 ? -22.306 -21.232 40.336 1.00 42.19 191 SER A C 1
ATOM 1528 O O . SER A 1 191 ? -21.881 -20.763 41.391 1.00 42.19 191 SER A O 1
ATOM 1530 N N . LEU A 1 192 ? -22.611 -20.449 39.294 1.00 43.47 192 LEU A N 1
ATOM 1531 C CA . LEU A 1 192 ? -22.679 -18.982 39.405 1.00 43.47 192 LEU A CA 1
ATOM 1532 C C . LEU A 1 192 ? -24.063 -18.480 39.848 1.00 43.47 192 LEU A C 1
ATOM 1534 O O . LEU A 1 192 ? -24.191 -17.340 40.291 1.00 43.47 192 LEU A O 1
ATOM 1538 N N . ILE A 1 193 ? -25.082 -19.344 39.827 1.00 47.25 193 ILE A N 1
ATOM 1539 C CA . ILE A 1 193 ? -26.419 -19.033 40.352 1.00 47.25 193 ILE A CA 1
ATOM 1540 C C . ILE A 1 193 ? -26.391 -18.828 41.889 1.00 47.25 193 ILE A C 1
ATOM 1542 O O . ILE A 1 193 ? -26.975 -17.849 42.354 1.00 47.25 193 ILE A O 1
ATOM 1546 N N . PRO A 1 194 ? -25.656 -19.627 42.698 1.00 44.41 194 PRO A N 1
ATOM 1547 C CA . PRO A 1 194 ? -25.491 -19.375 44.133 1.00 44.41 194 PRO A CA 1
ATOM 1548 C C . PRO A 1 194 ? -24.738 -18.081 44.477 1.00 44.41 194 PRO A C 1
ATOM 1550 O O . PRO A 1 194 ? -25.038 -17.474 45.500 1.00 44.41 194 PRO A O 1
ATOM 1553 N N . ILE A 1 195 ? -23.786 -17.629 43.646 1.00 44.34 195 ILE A N 1
ATOM 1554 C CA . ILE A 1 195 ? -23.026 -16.389 43.908 1.00 44.34 195 ILE A CA 1
ATOM 1555 C C . ILE A 1 195 ? -23.905 -15.159 43.644 1.00 44.34 195 ILE A C 1
ATOM 1557 O O . ILE A 1 195 ? -23.897 -14.218 44.434 1.00 44.34 195 ILE A O 1
ATOM 1561 N N . ALA A 1 196 ? -24.748 -15.207 42.609 1.00 42.88 196 ALA A N 1
ATOM 1562 C CA . ALA A 1 196 ? -25.783 -14.198 42.390 1.00 42.88 196 ALA A CA 1
ATOM 1563 C C . ALA A 1 196 ? -26.839 -14.189 43.520 1.00 42.88 196 ALA A C 1
ATOM 1565 O O . ALA A 1 196 ? -27.258 -13.120 43.959 1.00 42.88 196 ALA A O 1
ATOM 1566 N N . TRP A 1 197 ? -27.216 -15.354 44.065 1.00 41.56 197 TRP A N 1
ATOM 1567 C CA . TRP A 1 197 ? -28.133 -15.448 45.214 1.00 41.56 197 TRP A CA 1
ATOM 1568 C C . TRP A 1 197 ? -27.517 -14.979 46.545 1.00 41.56 197 TRP A C 1
ATOM 1570 O O . TRP A 1 197 ? -28.211 -14.360 47.349 1.00 41.56 197 TRP A O 1
ATOM 1580 N N . ALA A 1 198 ? -26.221 -15.199 46.779 1.00 45.09 198 ALA A N 1
ATOM 1581 C CA . ALA A 1 198 ? -25.524 -14.738 47.986 1.00 45.09 198 ALA A CA 1
ATOM 1582 C C . ALA A 1 198 ? -25.395 -13.200 48.057 1.00 45.09 198 ALA A C 1
ATOM 1584 O O . ALA A 1 198 ? -25.392 -12.622 49.147 1.00 45.09 198 ALA A O 1
ATOM 1585 N N . ILE A 1 199 ? -25.357 -12.525 46.904 1.00 48.41 199 ILE A N 1
ATOM 1586 C CA . ILE A 1 199 ? -25.356 -11.055 46.815 1.00 48.41 199 ILE A CA 1
ATOM 1587 C C . ILE A 1 199 ? -26.767 -10.487 47.074 1.00 48.41 199 ILE A C 1
ATOM 1589 O O . ILE A 1 199 ? -26.911 -9.455 47.725 1.00 48.41 199 ILE A O 1
ATOM 1593 N N . ILE A 1 200 ? -27.827 -11.196 46.668 1.00 46.97 200 ILE A N 1
ATOM 1594 C CA . ILE A 1 200 ? -29.224 -10.805 46.943 1.00 46.97 200 ILE A CA 1
ATOM 1595 C C . ILE A 1 200 ? -29.614 -11.077 48.416 1.00 46.97 200 ILE A C 1
ATOM 1597 O O . ILE A 1 200 ? -30.345 -10.290 49.024 1.00 46.97 200 ILE A O 1
ATOM 1601 N N . ALA A 1 201 ? -29.085 -12.141 49.034 1.00 41.47 201 ALA A N 1
ATOM 1602 C CA . ALA A 1 201 ? -29.339 -12.481 50.441 1.00 41.47 201 ALA A CA 1
ATOM 1603 C C . ALA A 1 201 ? -28.619 -11.551 51.441 1.00 41.47 201 ALA A C 1
ATOM 1605 O O . ALA A 1 201 ? -29.131 -11.282 52.527 1.00 41.47 201 ALA A O 1
ATOM 1606 N N . THR A 1 202 ? -27.452 -11.007 51.084 1.00 41.81 202 THR A N 1
ATOM 1607 C CA . THR A 1 202 ? -26.743 -10.033 51.936 1.00 41.81 202 THR A CA 1
ATOM 1608 C C . THR A 1 202 ? -27.412 -8.654 51.927 1.00 41.81 202 THR A C 1
ATOM 1610 O O . THR A 1 202 ? -27.450 -7.995 52.966 1.00 41.81 202 THR A O 1
ATOM 1613 N N . PHE A 1 203 ? -28.046 -8.253 50.818 1.00 42.78 203 PHE A N 1
ATOM 1614 C CA . PHE A 1 203 ? -28.832 -7.013 50.749 1.00 42.78 203 PHE A CA 1
ATOM 1615 C C . PHE A 1 203 ? -30.154 -7.067 51.536 1.00 42.78 203 PHE A C 1
ATOM 1617 O O . PHE A 1 203 ? -30.606 -6.044 52.048 1.00 42.78 203 PHE A O 1
ATOM 1624 N N . THR A 1 204 ? -30.762 -8.247 51.697 1.00 45.03 204 THR A N 1
ATOM 1625 C CA . THR A 1 204 ? -32.014 -8.407 52.463 1.00 45.03 204 THR A CA 1
ATOM 1626 C C . THR A 1 204 ? -31.795 -8.477 53.978 1.00 45.03 204 THR A C 1
ATOM 1628 O O . THR A 1 204 ? -32.654 -8.027 54.731 1.00 45.03 204 THR A O 1
ATOM 1631 N N . ILE A 1 205 ? -30.632 -8.940 54.450 1.00 46.38 205 ILE A N 1
ATOM 1632 C CA . ILE A 1 205 ? -30.301 -8.939 55.888 1.00 46.38 205 ILE A CA 1
ATOM 1633 C C . ILE A 1 205 ? -29.871 -7.539 56.365 1.00 46.38 205 ILE A C 1
ATOM 1635 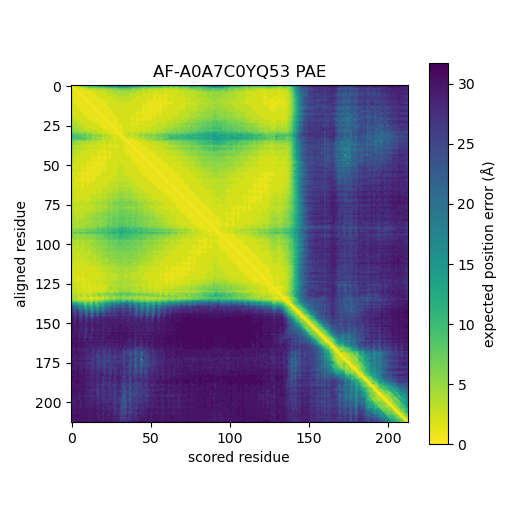O O . ILE A 1 205 ? -30.232 -7.138 57.471 1.00 46.38 205 ILE A O 1
ATOM 1639 N N . LEU A 1 206 ? -29.186 -6.744 55.531 1.00 41.25 206 LEU A N 1
ATOM 1640 C CA . LEU A 1 206 ? -28.795 -5.377 55.912 1.00 41.25 206 LEU A CA 1
ATOM 1641 C C . LEU A 1 206 ? -29.994 -4.411 56.001 1.00 41.25 206 LEU A C 1
ATOM 1643 O O . LEU A 1 206 ? -29.997 -3.520 56.847 1.00 41.25 206 LEU A O 1
ATOM 1647 N N . ALA A 1 207 ? -31.034 -4.622 55.185 1.00 46.88 207 ALA A N 1
ATOM 1648 C CA . ALA A 1 207 ? -32.281 -3.854 55.248 1.00 46.88 207 ALA A CA 1
ATOM 1649 C C . ALA A 1 207 ? -33.174 -4.231 56.452 1.00 46.88 207 ALA A C 1
ATOM 1651 O O . ALA A 1 207 ? -34.000 -3.426 56.872 1.00 46.88 207 ALA A O 1
ATOM 1652 N N . GLY A 1 208 ? -32.997 -5.425 57.034 1.00 48.94 208 GLY A N 1
ATOM 1653 C CA . GLY A 1 208 ? -33.731 -5.869 58.224 1.00 48.94 208 GLY A CA 1
ATOM 1654 C C . GLY A 1 208 ? -33.125 -5.422 59.560 1.00 48.94 208 GLY A C 1
ATOM 1655 O O . GLY A 1 208 ? -33.842 -5.358 60.551 1.00 48.94 208 GLY A O 1
ATOM 1656 N N . VAL A 1 209 ? -31.828 -5.090 59.609 1.00 50.62 209 VAL A N 1
ATOM 1657 C CA . VAL A 1 209 ? -31.137 -4.728 60.868 1.00 50.62 209 VAL A CA 1
ATOM 1658 C C . VAL A 1 209 ? -31.047 -3.210 61.089 1.00 50.62 209 VAL A C 1
ATOM 1660 O O . VAL A 1 209 ? -30.972 -2.774 62.231 1.00 50.62 209 VAL A O 1
ATOM 1663 N N . TYR A 1 210 ? -31.155 -2.386 60.041 1.00 49.00 210 TYR A N 1
ATOM 1664 C CA . TYR A 1 210 ? -31.209 -0.916 60.169 1.00 49.00 210 TYR A CA 1
ATOM 1665 C C . TYR A 1 210 ? -32.633 -0.328 60.110 1.00 49.00 210 TYR A C 1
ATOM 1667 O O . TYR A 1 210 ? -32.798 0.886 60.029 1.00 49.00 210 TYR A O 1
ATOM 1675 N N . GLY A 1 211 ? -33.662 -1.183 60.162 1.00 50.56 211 GLY A N 1
ATOM 1676 C CA . GLY A 1 211 ? -35.080 -0.802 60.144 1.00 50.56 211 GLY A CA 1
ATOM 1677 C C . GLY A 1 211 ? -35.823 -0.944 61.478 1.00 50.56 211 GLY A C 1
ATOM 1678 O O . GLY A 1 211 ? -37.030 -0.729 61.500 1.00 50.56 211 GLY A O 1
ATOM 1679 N N . THR A 1 212 ? -35.147 -1.300 62.575 1.00 47.47 212 THR A N 1
ATOM 1680 C CA . THR A 1 212 ? -35.717 -1.287 63.934 1.00 47.47 212 THR A CA 1
ATOM 1681 C C . THR A 1 212 ? -34.621 -1.061 64.976 1.00 47.47 212 THR A C 1
ATOM 1683 O O . THR A 1 212 ? -33.994 -2.021 65.421 1.00 47.47 212 THR A O 1
ATOM 1686 N N . ILE A 1 213 ? -34.377 0.207 65.312 1.00 45.16 213 ILE A N 1
ATOM 1687 C CA . ILE A 1 213 ? -34.374 0.839 66.650 1.00 45.16 213 ILE A CA 1
ATOM 1688 C C . ILE A 1 213 ? -34.290 2.348 66.408 1.00 45.16 213 ILE A C 1
ATOM 1690 O O . ILE A 1 213 ? -33.432 2.763 65.597 1.00 45.16 213 ILE A O 1
#

Solvent-accessible surface area (backbone atoms only — not comparable to full-atom values): 12595 Å² total; per-residue (Å²): 106,70,66,62,39,49,53,46,12,46,26,32,23,46,28,55,49,22,54,53,50,48,56,50,50,55,48,37,50,74,70,62,78,47,55,71,69,59,47,54,54,52,50,53,53,32,51,52,48,29,54,50,20,51,52,50,41,52,53,53,43,52,53,45,50,55,51,38,55,54,47,52,51,52,40,52,50,40,53,52,50,50,53,49,51,50,52,37,36,74,76,63,80,36,55,72,69,58,41,53,56,50,47,54,53,46,50,55,50,37,54,53,40,50,53,51,45,54,50,42,49,53,61,61,72,43,86,49,14,68,69,47,79,32,78,49,89,80,74,84,72,77,78,74,78,78,86,83,83,91,80,85,87,80,92,79,92,78,91,80,89,76,91,73,94,70,85,84,50,74,67,59,57,57,54,60,66,52,61,77,67,71,82,72,94,87,73,90,68,79,72,59,57,60,57,58,47,53,57,55,54,54,56,56,53,57,58,62,64,78,70,71,131

Nearest PDB structures (foldseek):
  6r1j-assembly1_J-2  TM=2.460E-01  e=3.252E+00  Aeromonas hydrophila J-1
  6h2e-assembly1_P-2  TM=2.368E-01  e=9.060E+00  Aeromonas hydrophila subsp. hydrophila AL09-71

Sequence (213 aa):
MVKKERELQEAYSKREKAERLLSNLENLKKEGAIDEAQYESMKSEYTQMLNSANTEIEQIKSEISKELESTQRDLDIYKQELSNLEVRFKVGELSADAYRKLEQRTRSKLERTQAKVSELKRLLDSKTSADVGGYVEIKKEAKKVGGVTGVEMKREVKVGYKPSAGGMTISDIFSRSFEIYKENPVIIVPSLIPIAWAIIATFTILAGVYGTI

Foldseek 3Di:
DVVLLVLLLALQLQLVVLVVQLVVLVVCVVVVVDDPVVSVVSNVVSVVSNVVSVVSNVVSLVVLVVVLVVLVVVLVVLVVVLVVLVVCVVVPVDDPVRSVVSNVVSVVVNVVSVVSNVVSVQSNPDDHSVSRPDHDDDDPDPPPPDDDDDDDDDDDDDDDDDDDDDDDDVVNVVVVVVVVPPPDPDDPDPVVVVVVVVVVVVVVVVVVPVPDD

Radius of gyration: 31.84 Å; Cα contacts (8 Å, |Δi|>4): 122; chains: 1; bounding box: 61×42×103 Å

Mean predicted aligned error: 16.15 Å

pLDDT: mean 76.98, std 26.42, range [26.42, 98.44]

Secondary structure (DSSP, 8-state):
-HHHHHHHHHHHHHHHHHHHHHHHHHHHHHTT-S-HHHHHHHHHHHHHHHHHHHHHHHHHHHHHHHHHHHHHHHHHHHHHHHHHHHHHHHTTSS-HHHHHHHHHHHHHHHH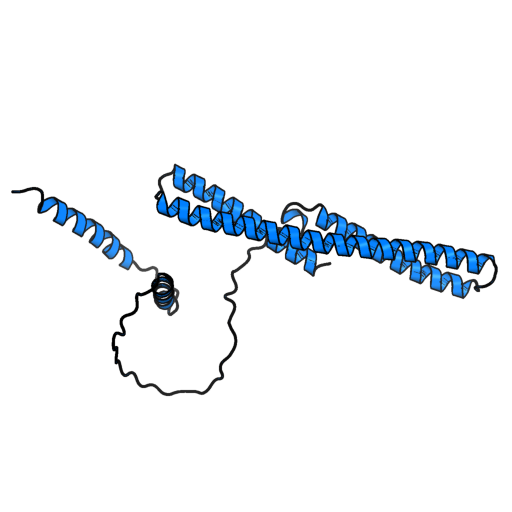HHHHHHHHHHHHHH--SGGGGT----------------------------PPPP-PPPHHHHHHHHHHTTSS------GGGHHHHHHHHHHHHHHHHHSS--